Protein AF-A0A4S4LQ66-F1 (afdb_monomer_lite)

Secondary structure (DSSP, 8-state):
-----PPPPPP------------SS---TTSPPS-------PPPP-----------------HHHHHHHHHHHTS-HHHHHHHHHHHHHHHHHTT--HHHHHHIIIII-HHHHH-HHHHHHHHHHHTSHHHHHHHHHHHS-TTS-THHHHHHHHHHHHHHHHHHHHHHHHHTTTTSPPS-TTSHHHHH---HHHHHHHHHSTTS-HHHHHHHHHHH--HHHHHH-TTS-HHHHHHHHHHHHHHH--S-TTSHHHHHHHHHS--

Radius of gyration: 27.86 Å; chains: 1; bounding box: 86×68×62 Å

Organism: NCBI:txid2447956

Foldseek 3Di:
DDDPDDDDDDDDPPDDDPDPPPDPPPPPPPDDDPDDDDDDDDDDDDDPDPPPPPPPPPLPPDPLQVVVVVVVVVDDPVRVVVVVVVVQVVCVVVVHHPVRVCCCLQVHDPVLCPDPVSVSVNVSCVSYPVVVVVLVCLCPPPPPPCVSNVVSVVVVVVVLCVLQVVQCVQCVVVLDQDPCLPPPCNLPVDDLVVVLCCCCDPSHPVSVSVVQLPQLDDPVCVVVPPPDDSSCVSCVVVNVCSVPDDDDPPPPVVVVCVPPRVD

pLDDT: mean 72.91, std 20.39, range [31.0, 97.12]

Structure (mmCIF, N/CA/C/O backbone):
data_AF-A0A4S4LQ66-F1
#
_entry.id   AF-A0A4S4LQ66-F1
#
loop_
_atom_site.group_PDB
_atom_site.id
_atom_site.type_symbol
_atom_site.label_atom_id
_atom_site.label_alt_id
_atom_site.label_comp_id
_atom_site.label_asym_id
_atom_site.label_entity_id
_atom_site.label_seq_id
_atom_site.pdbx_PDB_ins_code
_atom_site.Cartn_x
_atom_site.Cartn_y
_atom_site.Cartn_z
_atom_site.occupancy
_atom_site.B_iso_or_equiv
_atom_site.auth_seq_id
_atom_site.auth_comp_id
_atom_site.auth_asym_id
_atom_site.auth_atom_id
_atom_site.pdbx_PDB_model_num
ATOM 1 N N . MET A 1 1 ? 62.134 -43.892 8.264 1.00 44.28 1 MET A N 1
ATOM 2 C CA . MET A 1 1 ? 61.846 -42.926 7.192 1.00 44.28 1 MET A CA 1
ATOM 3 C C . MET A 1 1 ? 60.484 -42.348 7.509 1.00 44.28 1 MET A C 1
ATOM 5 O O . MET A 1 1 ? 59.478 -42.816 7.002 1.00 44.28 1 MET A O 1
ATOM 9 N N . ASP A 1 2 ? 60.540 -41.508 8.540 1.00 48.00 2 ASP A N 1
ATOM 10 C CA . ASP A 1 2 ? 59.876 -40.222 8.738 1.00 48.00 2 ASP A CA 1
ATOM 11 C C . ASP A 1 2 ? 58.364 -40.133 8.489 1.00 48.00 2 ASP A C 1
ATOM 13 O O . ASP A 1 2 ? 57.892 -39.922 7.377 1.00 48.00 2 ASP A O 1
ATOM 17 N N . ASP A 1 3 ? 57.640 -40.276 9.605 1.00 52.25 3 ASP A N 1
ATOM 18 C CA . ASP A 1 3 ? 56.296 -39.755 9.848 1.00 52.25 3 ASP A CA 1
ATOM 19 C C . ASP A 1 3 ? 56.326 -38.216 9.786 1.00 52.25 3 ASP A C 1
ATOM 21 O O . ASP A 1 3 ? 56.875 -37.559 10.677 1.00 52.25 3 ASP A O 1
ATOM 25 N N . ASP A 1 4 ? 55.710 -37.638 8.753 1.00 59.72 4 ASP A N 1
ATOM 26 C CA . ASP A 1 4 ? 55.465 -36.198 8.641 1.00 59.72 4 ASP A CA 1
ATOM 27 C C . ASP A 1 4 ? 54.353 -35.776 9.618 1.00 59.72 4 ASP A C 1
ATOM 29 O O . ASP A 1 4 ? 53.163 -35.715 9.294 1.00 59.72 4 ASP A O 1
ATOM 33 N N . ALA A 1 5 ? 54.752 -35.496 10.858 1.00 65.31 5 ALA A N 1
ATOM 34 C CA . ALA A 1 5 ? 53.893 -34.901 11.870 1.00 65.31 5 ALA A CA 1
ATOM 35 C C . ALA A 1 5 ? 53.606 -33.428 11.526 1.00 65.31 5 ALA A C 1
ATOM 37 O O . ALA A 1 5 ? 54.483 -32.566 11.595 1.00 65.31 5 ALA A O 1
ATOM 38 N N . ILE A 1 6 ? 52.352 -33.142 11.175 1.00 67.06 6 ILE A N 1
ATOM 39 C CA . ILE A 1 6 ? 51.829 -31.785 10.974 1.00 67.06 6 ILE A CA 1
ATOM 40 C C . ILE A 1 6 ? 51.941 -31.015 12.304 1.00 67.06 6 ILE A C 1
ATOM 42 O O . ILE A 1 6 ? 51.419 -31.493 13.317 1.00 67.06 6 ILE A O 1
ATOM 46 N N . PRO A 1 7 ? 52.597 -29.839 12.345 1.00 73.25 7 PRO A N 1
ATOM 47 C CA . PRO A 1 7 ? 52.691 -29.056 13.571 1.00 73.25 7 PRO A CA 1
ATOM 48 C C . PRO A 1 7 ? 51.311 -28.507 13.979 1.00 73.25 7 PRO A C 1
ATOM 50 O O . PRO A 1 7 ? 50.503 -28.167 13.110 1.00 73.25 7 PRO A O 1
ATOM 53 N N . PRO A 1 8 ? 51.020 -28.410 15.290 1.00 67.81 8 PRO A N 1
ATOM 54 C CA . PRO A 1 8 ? 49.741 -27.907 15.770 1.00 67.81 8 PRO A CA 1
ATOM 55 C C . PRO A 1 8 ? 49.577 -26.427 15.409 1.00 67.81 8 PRO A C 1
ATOM 57 O O . PRO A 1 8 ? 50.510 -25.633 15.546 1.00 67.81 8 PRO A O 1
ATOM 60 N N . LEU A 1 9 ? 48.375 -26.073 14.949 1.00 66.62 9 LEU A N 1
ATOM 61 C CA . LEU A 1 9 ? 47.992 -24.691 14.673 1.00 66.62 9 LEU A CA 1
ATOM 62 C C . LEU A 1 9 ? 48.088 -23.842 15.952 1.00 66.62 9 LEU A C 1
ATOM 64 O O . LEU A 1 9 ? 47.776 -24.345 17.037 1.00 66.62 9 LEU A O 1
ATOM 68 N N . PRO A 1 10 ? 48.509 -22.569 15.841 1.00 68.56 10 PRO A N 1
ATOM 69 C CA . PRO A 1 10 ? 48.540 -21.664 16.980 1.00 68.56 10 PRO A CA 1
ATOM 70 C C . PRO A 1 10 ? 47.121 -21.413 17.526 1.00 68.56 10 PRO A C 1
ATOM 72 O O . PRO A 1 10 ? 46.146 -21.550 16.779 1.00 68.56 10 PRO A O 1
ATOM 75 N N . PRO A 1 11 ? 46.991 -21.051 18.816 1.00 56.53 11 PRO A N 1
ATOM 76 C CA . PRO A 1 11 ? 45.705 -20.716 19.414 1.00 56.53 11 PRO A CA 1
ATOM 77 C C . PRO A 1 11 ? 45.098 -19.522 18.680 1.00 56.53 11 PRO A C 1
ATOM 79 O O . PRO A 1 11 ? 45.782 -18.533 18.428 1.00 56.53 11 PRO A O 1
ATOM 82 N N . ILE A 1 12 ? 43.821 -19.630 18.327 1.00 53.66 12 ILE A N 1
ATOM 83 C CA . ILE A 1 12 ? 43.034 -18.492 17.861 1.00 53.66 12 ILE A CA 1
ATOM 84 C C . ILE A 1 12 ? 42.638 -17.731 19.125 1.00 53.66 12 ILE A C 1
ATOM 86 O O . ILE A 1 12 ? 41.785 -18.209 19.873 1.00 53.66 12 ILE A O 1
ATOM 90 N N . ASP A 1 13 ? 43.294 -16.600 19.382 1.00 47.59 13 ASP A N 1
ATOM 91 C CA . ASP A 1 13 ? 42.829 -15.627 20.369 1.00 47.59 13 ASP A CA 1
ATOM 92 C C . ASP A 1 13 ? 41.494 -15.069 19.869 1.00 47.59 13 ASP A C 1
ATOM 94 O O . ASP A 1 13 ? 41.408 -14.347 18.878 1.00 47.59 13 ASP A O 1
ATOM 98 N N . SER A 1 14 ? 40.422 -15.510 20.512 1.00 57.66 14 SER A N 1
ATOM 99 C CA . SER A 1 14 ? 39.062 -15.066 20.260 1.00 57.66 14 SER A CA 1
ATOM 100 C C . SER A 1 14 ? 38.715 -13.968 21.257 1.00 57.66 14 SER A C 1
ATOM 102 O O . SER A 1 14 ? 37.956 -14.262 22.166 1.00 57.66 14 SER A O 1
ATOM 104 N N . ASP A 1 15 ? 39.312 -12.778 21.133 1.00 52.50 15 ASP A N 1
ATOM 105 C CA . ASP A 1 15 ? 38.966 -11.592 21.945 1.00 52.50 15 ASP A CA 1
ATOM 106 C C . ASP A 1 15 ? 39.472 -10.257 21.329 1.00 52.50 15 ASP A C 1
ATOM 108 O O . ASP A 1 15 ? 39.811 -9.333 22.060 1.00 52.50 15 ASP A O 1
ATOM 112 N N . ASP A 1 16 ? 39.485 -10.108 19.995 1.00 49.62 16 ASP A N 1
ATOM 113 C CA . ASP A 1 16 ? 39.734 -8.805 19.346 1.00 49.62 16 ASP A CA 1
ATOM 114 C C . ASP A 1 16 ? 38.433 -8.215 18.758 1.00 49.62 16 ASP A C 1
ATOM 116 O O . ASP A 1 16 ? 37.953 -8.605 17.694 1.00 49.62 16 ASP A O 1
ATOM 120 N N . GLU A 1 17 ? 37.859 -7.298 19.542 1.00 54.53 17 GLU A N 1
ATOM 121 C CA . GLU A 1 17 ? 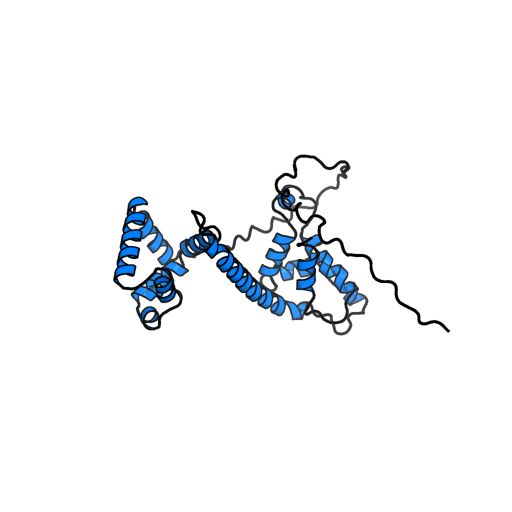37.169 -6.056 19.153 1.00 54.53 17 GLU A CA 1
ATOM 122 C C . GLU A 1 17 ? 36.136 -6.108 18.003 1.00 54.53 17 GLU A C 1
ATOM 124 O O . GLU A 1 17 ? 36.411 -5.798 16.846 1.00 54.53 17 GLU A O 1
ATOM 129 N N . LEU A 1 18 ? 34.874 -6.370 18.365 1.00 48.81 18 LEU A N 1
ATOM 130 C CA . LEU A 1 18 ? 33.682 -5.999 17.584 1.00 48.81 18 LEU A CA 1
ATOM 131 C C . LEU A 1 18 ? 32.865 -4.937 18.338 1.00 48.81 18 LEU A C 1
ATOM 133 O O . LEU A 1 18 ? 31.689 -5.149 18.620 1.00 48.81 18 LEU A O 1
ATOM 137 N N . ASP A 1 19 ? 33.491 -3.810 18.684 1.00 48.03 19 ASP A N 1
ATOM 138 C CA . ASP A 1 19 ? 32.847 -2.747 19.476 1.00 48.03 19 ASP A CA 1
ATOM 139 C C . ASP A 1 19 ? 32.982 -1.334 18.870 1.00 48.03 19 ASP A C 1
ATOM 141 O O . ASP A 1 19 ? 32.931 -0.352 19.594 1.00 48.03 19 ASP A O 1
ATOM 145 N N . ASP A 1 20 ? 33.073 -1.210 17.536 1.00 45.84 20 ASP A N 1
ATOM 146 C CA . ASP A 1 20 ? 33.190 0.092 16.838 1.00 45.84 20 ASP A CA 1
ATOM 147 C C . ASP A 1 20 ? 32.165 0.279 15.692 1.00 45.84 20 ASP A C 1
ATOM 149 O O . ASP A 1 20 ? 32.461 0.800 14.619 1.00 45.84 20 ASP A O 1
ATOM 153 N N . PHE A 1 21 ? 30.908 -0.135 15.898 1.00 42.22 21 PHE A N 1
ATOM 154 C CA . PHE A 1 21 ? 29.786 0.183 14.985 1.00 42.22 21 PHE A CA 1
ATOM 155 C C . PHE A 1 21 ? 28.761 1.149 15.597 1.00 42.22 21 PHE A C 1
ATOM 157 O O . PHE A 1 21 ? 27.561 1.086 15.316 1.00 42.22 21 PHE A O 1
ATOM 164 N N . HIS A 1 22 ? 29.236 2.085 16.414 1.00 47.69 22 HIS A N 1
ATOM 165 C CA . HIS A 1 22 ? 28.424 3.160 16.971 1.00 47.69 22 HIS A CA 1
ATOM 166 C C . HIS A 1 22 ? 29.056 4.528 16.714 1.00 47.69 22 HIS A C 1
ATOM 168 O O . HIS A 1 22 ? 29.354 5.194 17.681 1.00 47.69 22 HIS A O 1
ATOM 174 N N . ASP A 1 23 ? 29.242 4.943 15.450 1.00 44.34 23 ASP A N 1
ATOM 175 C CA . ASP A 1 23 ? 29.558 6.348 15.093 1.00 44.34 23 ASP A CA 1
ATOM 176 C C . ASP A 1 23 ? 29.292 6.679 13.596 1.00 44.34 23 ASP A C 1
ATOM 178 O O . ASP A 1 23 ? 30.072 7.345 12.922 1.00 44.34 23 ASP A O 1
ATOM 182 N N . ILE A 1 24 ? 28.168 6.224 13.020 1.00 46.00 24 ILE A N 1
ATOM 183 C CA . ILE A 1 24 ? 27.737 6.675 11.669 1.00 46.00 24 ILE A CA 1
ATOM 184 C C . ILE A 1 24 ? 27.018 8.040 11.704 1.00 46.00 24 ILE A C 1
ATOM 186 O O . ILE A 1 24 ? 26.859 8.682 10.665 1.00 46.00 24 ILE A O 1
ATOM 190 N N . ASP A 1 25 ? 26.635 8.528 12.885 1.00 46.03 25 ASP A N 1
ATOM 191 C CA . ASP A 1 25 ? 25.857 9.765 13.020 1.00 46.03 25 ASP A CA 1
ATOM 192 C C . ASP A 1 25 ? 26.715 11.048 13.146 1.00 46.03 25 ASP A C 1
ATOM 194 O O . ASP A 1 25 ? 26.162 12.141 13.031 1.00 46.03 25 ASP A O 1
ATOM 198 N N . ASP A 1 26 ? 28.047 10.941 13.275 1.00 39.62 26 ASP A N 1
ATOM 199 C CA . ASP A 1 26 ? 28.951 12.083 13.537 1.00 39.62 26 ASP A CA 1
ATOM 200 C C . ASP A 1 26 ? 29.839 12.508 12.344 1.00 39.62 26 ASP A C 1
ATOM 202 O O . ASP A 1 26 ? 30.717 13.366 12.479 1.00 39.62 26 ASP A O 1
ATOM 206 N N . PHE A 1 27 ? 29.615 11.976 11.135 1.00 42.62 27 PHE A N 1
ATOM 207 C CA . PHE A 1 27 ? 30.371 12.426 9.959 1.00 42.62 27 PHE A CA 1
ATOM 208 C C . PHE A 1 27 ? 29.944 13.849 9.546 1.00 42.62 27 PHE A C 1
ATOM 210 O O . PHE A 1 27 ? 28.870 14.057 8.976 1.00 42.62 27 PHE A O 1
ATOM 217 N N . ASP A 1 28 ? 30.792 14.841 9.832 1.00 45.31 28 ASP A N 1
ATOM 218 C CA . ASP A 1 28 ? 30.579 16.250 9.484 1.00 45.31 28 ASP A CA 1
ATOM 219 C C . ASP A 1 28 ? 30.691 16.475 7.965 1.00 45.31 28 ASP A C 1
ATOM 221 O O . ASP A 1 28 ? 31.747 16.775 7.402 1.00 45.31 28 ASP A O 1
ATOM 225 N N . TRP A 1 29 ? 29.548 16.345 7.295 1.00 51.22 29 TRP A N 1
ATOM 226 C CA . TRP A 1 29 ? 29.369 16.531 5.855 1.00 51.22 29 TRP A CA 1
ATOM 227 C C . TRP A 1 29 ? 29.608 17.967 5.349 1.00 51.22 29 TRP A C 1
ATOM 229 O O . TRP A 1 29 ? 29.365 18.231 4.170 1.00 51.22 29 TRP A O 1
ATOM 239 N N . SER A 1 30 ? 30.045 18.903 6.199 1.00 39.19 30 SER A N 1
ATOM 240 C CA . SER A 1 30 ? 30.280 20.302 5.818 1.00 39.19 30 SER A CA 1
ATOM 241 C C . SER A 1 30 ? 31.698 20.605 5.306 1.00 39.19 30 SER A C 1
ATOM 243 O O . SER A 1 30 ? 31.961 21.726 4.868 1.00 39.19 30 SER A O 1
ATOM 245 N N . GLN A 1 31 ? 32.602 19.619 5.291 1.00 41.56 31 GLN A N 1
ATOM 246 C CA . GLN A 1 31 ? 33.958 19.769 4.749 1.00 41.56 31 GLN A CA 1
ATOM 247 C C . GLN A 1 31 ? 33.981 19.519 3.223 1.00 41.56 31 GLN A C 1
ATOM 249 O O . GLN A 1 31 ? 33.644 18.418 2.780 1.00 41.56 31 GLN A O 1
ATOM 254 N N . PRO A 1 32 ? 34.400 20.494 2.390 1.00 43.09 32 PRO A N 1
ATOM 255 C CA . PRO A 1 32 ? 34.609 20.272 0.962 1.00 43.09 32 PRO A CA 1
ATOM 256 C C . PRO A 1 32 ? 35.788 19.319 0.735 1.00 43.09 32 PRO A C 1
ATOM 258 O O . PRO A 1 32 ? 36.857 19.501 1.320 1.00 43.09 32 PRO A O 1
ATOM 261 N N . LEU A 1 33 ? 35.617 18.328 -0.143 1.00 46.88 33 LEU A N 1
ATOM 262 C CA . LEU A 1 33 ? 36.723 17.464 -0.554 1.00 46.88 33 LEU A CA 1
ATOM 263 C C . LEU A 1 33 ? 37.755 18.275 -1.360 1.00 46.88 33 LEU A C 1
ATOM 265 O O . LEU A 1 33 ? 37.373 19.070 -2.224 1.00 46.88 33 LEU A O 1
ATOM 269 N N . PRO A 1 34 ? 39.061 18.095 -1.108 1.00 31.00 34 PRO A N 1
ATOM 270 C CA . PRO A 1 34 ? 40.086 18.850 -1.807 1.00 31.00 34 PRO A CA 1
ATOM 271 C C . PRO A 1 34 ? 40.300 18.287 -3.220 1.00 31.00 34 PRO A C 1
ATOM 273 O O . PRO A 1 34 ? 40.837 17.192 -3.370 1.00 31.00 34 PRO A O 1
ATOM 276 N N . GLY A 1 35 ? 39.948 19.069 -4.249 1.00 46.75 35 GLY A N 1
ATOM 277 C CA . GLY A 1 35 ? 40.582 18.955 -5.571 1.00 46.75 35 GLY A CA 1
ATOM 278 C C . GLY A 1 35 ? 39.708 18.690 -6.801 1.00 46.75 35 GLY A C 1
ATOM 279 O O . GLY A 1 35 ? 40.151 17.941 -7.664 1.00 46.75 35 GLY A O 1
ATOM 280 N N . GLU A 1 36 ? 38.531 19.303 -6.952 1.00 41.78 36 GLU A N 1
ATOM 281 C CA . GLU A 1 36 ? 37.820 19.269 -8.243 1.00 41.78 36 GLU A CA 1
ATOM 282 C C . GLU A 1 36 ? 37.930 20.618 -8.972 1.00 41.78 36 GLU A C 1
ATOM 284 O O . GLU A 1 36 ? 37.243 21.589 -8.654 1.00 41.78 36 GLU A O 1
ATOM 289 N N . ASP A 1 37 ? 38.847 20.668 -9.942 1.00 36.38 37 ASP A N 1
ATOM 290 C CA . ASP A 1 37 ? 39.012 21.774 -10.883 1.00 36.38 37 ASP A CA 1
ATOM 291 C C . ASP A 1 37 ? 37.832 21.830 -11.871 1.00 36.38 37 ASP A C 1
ATOM 293 O O . ASP A 1 37 ? 37.471 20.847 -12.522 1.00 36.38 37 ASP A O 1
ATOM 297 N N . SER A 1 38 ? 37.244 23.022 -11.976 1.00 39.34 38 SER A N 1
ATOM 298 C CA . SER A 1 38 ? 36.084 23.368 -12.801 1.00 39.34 38 SER A CA 1
ATOM 299 C C . SER A 1 38 ? 36.393 23.281 -14.299 1.00 39.34 38 SER A C 1
ATOM 301 O O . SER A 1 38 ? 37.179 24.073 -14.818 1.00 39.34 38 SER A O 1
ATOM 303 N N . PHE A 1 39 ? 35.727 22.373 -15.017 1.00 35.75 39 PHE A N 1
ATOM 304 C CA . PHE A 1 39 ? 35.646 22.405 -16.480 1.00 35.75 39 PHE A CA 1
ATOM 305 C C . PHE A 1 39 ? 34.282 22.961 -16.911 1.00 35.75 39 PHE A C 1
ATOM 307 O O . PHE A 1 39 ? 33.257 22.300 -16.760 1.00 35.75 39 PHE A O 1
ATOM 314 N N . ASP A 1 40 ? 34.284 24.174 -17.472 1.00 35.19 40 ASP A N 1
ATOM 315 C CA . ASP A 1 40 ? 33.107 24.813 -18.069 1.00 35.19 40 ASP A CA 1
ATOM 316 C C . ASP A 1 40 ? 32.771 24.159 -19.420 1.00 35.19 40 ASP A C 1
ATOM 318 O O . ASP A 1 40 ? 33.413 24.433 -20.438 1.00 35.19 40 ASP A O 1
ATOM 322 N N . ILE A 1 41 ? 31.747 23.302 -19.447 1.00 41.12 41 ILE A N 1
ATOM 323 C CA . ILE A 1 41 ? 31.137 22.801 -20.686 1.00 41.12 41 ILE A CA 1
ATOM 324 C C . ILE A 1 41 ? 29.717 23.384 -20.794 1.00 41.12 41 ILE A C 1
ATOM 326 O O . ILE A 1 41 ? 28.960 23.291 -19.826 1.00 41.12 41 ILE A O 1
ATOM 330 N N . PRO A 1 42 ? 29.318 23.976 -21.938 1.00 36.00 42 PRO A N 1
ATOM 331 C CA . PRO A 1 42 ? 27.960 24.478 -22.135 1.00 36.00 42 PRO A CA 1
ATOM 332 C C . PRO A 1 42 ? 26.952 23.323 -22.058 1.00 36.00 42 PRO A C 1
ATOM 334 O O . PRO A 1 42 ? 27.028 22.382 -22.848 1.00 36.00 42 PRO A O 1
ATOM 337 N N . GLY A 1 43 ? 26.038 23.382 -21.088 1.00 38.28 43 GLY A N 1
ATOM 338 C CA . GLY A 1 43 ? 25.061 22.324 -20.835 1.00 38.28 43 GLY A CA 1
ATOM 339 C C . GLY A 1 43 ? 24.018 22.197 -21.956 1.00 38.28 43 GLY A C 1
ATOM 340 O O . GLY A 1 43 ? 23.568 23.223 -22.472 1.00 38.28 43 GLY A O 1
ATOM 341 N N . PRO A 1 44 ? 23.620 20.970 -22.340 1.00 36.62 44 PRO A N 1
ATOM 342 C CA . PRO A 1 44 ? 22.445 20.761 -23.174 1.00 36.62 44 PRO A CA 1
ATOM 343 C C . PRO A 1 44 ? 21.161 20.997 -22.366 1.00 36.62 44 PRO A C 1
ATOM 345 O O . PRO A 1 44 ? 21.154 20.891 -21.138 1.00 36.62 44 PRO A O 1
ATOM 348 N N . ASP A 1 45 ? 20.096 21.348 -23.088 1.00 40.75 45 ASP A N 1
ATOM 349 C CA . ASP A 1 45 ? 18.785 21.717 -22.558 1.00 40.75 45 ASP A CA 1
ATOM 350 C C . ASP A 1 45 ? 18.265 20.741 -21.495 1.00 40.75 45 ASP A C 1
ATOM 352 O O . ASP A 1 45 ? 18.324 19.519 -21.630 1.00 40.75 45 ASP A O 1
ATOM 356 N N . ILE A 1 46 ? 17.737 21.340 -20.429 1.00 38.00 46 ILE A N 1
ATOM 357 C CA . ILE A 1 46 ? 17.122 20.708 -19.266 1.00 38.00 46 ILE A CA 1
ATOM 358 C C . ILE A 1 46 ? 16.017 19.763 -19.752 1.00 38.00 46 ILE A C 1
ATOM 360 O O . ILE A 1 46 ? 14.929 20.207 -20.117 1.00 38.00 46 ILE A O 1
ATOM 364 N N . LEU A 1 47 ? 16.285 18.456 -19.737 1.00 42.97 47 LEU A N 1
ATOM 365 C CA . LEU A 1 47 ? 15.224 17.456 -19.735 1.00 42.97 47 LEU A CA 1
ATOM 366 C C . LEU A 1 47 ? 14.403 17.689 -18.464 1.00 42.97 47 LEU A C 1
ATOM 368 O O . LEU A 1 47 ? 14.946 17.636 -17.359 1.00 42.97 47 LEU A O 1
ATOM 372 N N . GLU A 1 48 ? 13.123 18.027 -18.648 1.00 43.50 48 GLU A N 1
ATOM 373 C CA . GLU A 1 48 ? 12.142 18.211 -17.579 1.00 43.50 48 GLU A CA 1
ATOM 374 C C . GLU A 1 48 ? 12.304 17.119 -16.519 1.00 43.50 48 GLU A C 1
ATOM 376 O O . GLU A 1 48 ? 12.355 15.930 -16.846 1.00 43.50 48 GLU A O 1
ATOM 381 N N . GLU A 1 49 ? 12.388 17.533 -15.248 1.00 37.31 49 GLU A N 1
ATOM 382 C CA . GLU A 1 49 ? 12.345 16.619 -14.110 1.00 37.31 49 GLU A CA 1
ATOM 383 C C . GLU A 1 49 ? 11.228 15.596 -14.348 1.00 37.31 49 GLU A C 1
ATOM 385 O O . GLU A 1 49 ? 10.078 16.010 -14.547 1.00 37.31 49 GLU A O 1
ATOM 390 N N . PRO A 1 50 ? 11.506 14.277 -14.321 1.00 36.81 50 PRO A N 1
ATOM 391 C CA . PRO A 1 50 ? 10.432 13.307 -14.340 1.00 36.81 50 PRO A CA 1
ATOM 392 C C . PRO A 1 50 ? 9.601 13.588 -13.096 1.00 36.81 50 PRO A C 1
ATOM 394 O O . PRO A 1 50 ? 10.061 13.393 -11.967 1.00 36.81 50 PRO A O 1
ATOM 397 N N . ALA A 1 51 ? 8.410 14.146 -13.332 1.00 35.25 51 ALA A N 1
ATOM 398 C CA . ALA A 1 51 ? 7.486 14.594 -12.313 1.00 35.25 51 ALA A CA 1
ATOM 399 C C . ALA A 1 51 ? 7.477 13.574 -11.183 1.00 35.25 51 ALA A C 1
ATOM 401 O O . ALA A 1 51 ? 7.255 12.393 -11.436 1.00 35.25 51 ALA A O 1
ATOM 402 N N . SER A 1 52 ? 7.751 14.031 -9.958 1.00 37.03 52 SER A N 1
ATOM 403 C CA . SER A 1 52 ? 7.639 13.240 -8.738 1.00 37.03 52 SER A CA 1
ATOM 404 C C . SER A 1 52 ? 6.380 12.374 -8.803 1.00 37.03 52 SER A C 1
ATOM 406 O O . SER A 1 52 ? 5.277 12.825 -8.484 1.00 37.03 52 SER A O 1
ATOM 408 N N . VAL A 1 53 ? 6.534 11.105 -9.187 1.00 43.78 53 VAL A N 1
ATOM 409 C CA . VAL A 1 53 ? 5.491 10.097 -9.030 1.00 43.78 53 VAL A CA 1
ATOM 410 C C . VAL A 1 53 ? 5.557 9.664 -7.568 1.00 43.78 53 VAL A C 1
ATOM 412 O O . VAL A 1 53 ? 5.740 8.502 -7.223 1.00 43.78 53 VAL A O 1
ATOM 415 N N . ARG A 1 54 ? 5.328 10.621 -6.654 1.00 39.44 54 ARG A N 1
ATOM 416 C CA . ARG A 1 54 ? 4.431 10.330 -5.538 1.00 39.44 54 ARG A CA 1
ATOM 417 C C . ARG A 1 54 ? 3.244 9.677 -6.210 1.00 39.44 54 ARG A C 1
ATOM 419 O O . ARG A 1 54 ? 2.577 10.375 -6.968 1.00 39.44 54 ARG A O 1
ATOM 426 N N . SER A 1 55 ? 3.062 8.370 -6.001 1.00 40.34 55 SER A N 1
ATOM 427 C CA . SER A 1 55 ? 1.884 7.624 -6.438 1.00 40.34 55 SER A CA 1
ATOM 428 C C . SER A 1 55 ? 0.707 8.587 -6.423 1.00 40.34 55 SER A C 1
ATOM 430 O O . SER A 1 55 ? 0.275 9.026 -5.350 1.00 40.34 55 SER A O 1
ATOM 432 N N . GLN A 1 56 ? 0.285 9.026 -7.614 1.00 39.59 56 GLN A N 1
ATOM 433 C CA . GLN A 1 56 ? -0.876 9.883 -7.775 1.00 39.59 56 GLN A CA 1
ATOM 4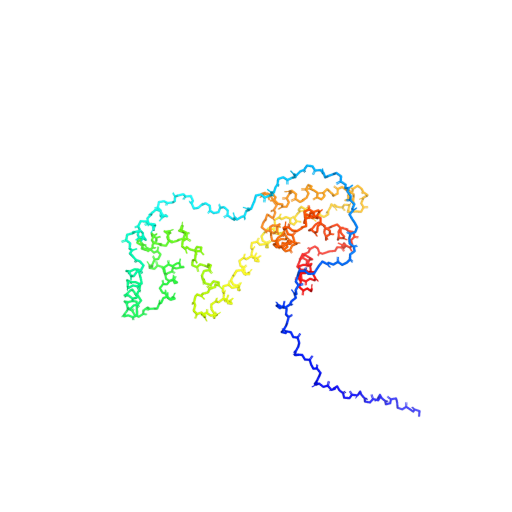34 C C . GLN A 1 56 ? -2.082 8.973 -7.581 1.00 39.59 56 GLN A C 1
ATOM 436 O O . GLN A 1 56 ? -2.926 8.814 -8.455 1.00 39.59 56 GLN A O 1
ATOM 441 N N . TYR A 1 57 ? -2.168 8.354 -6.405 1.00 43.78 57 TYR A N 1
ATOM 442 C CA . TYR A 1 57 ? -3.425 7.964 -5.825 1.00 43.78 57 TYR A CA 1
ATOM 443 C C . TYR A 1 57 ? -4.141 9.283 -5.555 1.00 43.78 57 TYR A C 1
ATOM 445 O O . TYR A 1 57 ? -4.124 9.815 -4.448 1.00 43.78 57 TYR A O 1
ATOM 453 N N . GLN A 1 58 ? -4.680 9.888 -6.613 1.00 42.66 58 GLN A N 1
ATOM 454 C CA . GLN A 1 58 ? -5.770 10.820 -6.465 1.00 42.66 58 GLN A CA 1
ATOM 455 C C . GLN A 1 58 ? -6.906 9.930 -5.983 1.00 42.66 58 GLN A C 1
ATOM 457 O O . GLN A 1 58 ? -7.351 9.076 -6.756 1.00 42.66 58 GLN A O 1
ATOM 462 N N . PRO A 1 59 ? -7.345 10.031 -4.714 1.00 50.34 59 PRO A N 1
ATOM 463 C CA . PRO A 1 59 ? -8.602 9.422 -4.345 1.00 50.34 59 PRO A CA 1
ATOM 464 C C . PRO A 1 59 ? -9.622 10.132 -5.226 1.00 50.34 59 PRO A C 1
ATOM 466 O O . PRO A 1 59 ? -9.977 11.277 -4.956 1.00 50.34 59 PRO A O 1
ATOM 469 N N . HIS A 1 60 ? -9.982 9.514 -6.352 1.00 48.44 60 HIS A N 1
ATOM 470 C CA . HIS A 1 60 ? -11.004 10.002 -7.262 1.00 48.44 60 HIS A CA 1
ATOM 471 C C . HIS A 1 60 ? -12.166 10.388 -6.374 1.00 48.44 60 HIS A C 1
ATOM 473 O O . HIS A 1 60 ? -12.670 9.454 -5.761 1.00 48.44 60 HIS A O 1
ATOM 479 N N . MET A 1 61 ? -12.477 11.693 -6.222 1.00 53.34 61 MET A N 1
ATOM 480 C CA . MET A 1 61 ? -13.315 12.242 -5.141 1.00 53.34 61 MET A CA 1
ATOM 481 C C . MET A 1 61 ? -14.467 11.291 -4.857 1.00 53.34 61 MET A C 1
ATOM 483 O O . MET A 1 61 ? -15.490 11.297 -5.544 1.00 53.34 61 MET A O 1
ATOM 487 N N . SER A 1 62 ? -14.228 10.367 -3.932 1.00 66.56 62 SER A N 1
ATOM 488 C CA . SER A 1 62 ? -15.113 9.230 -3.810 1.00 66.56 62 SER A CA 1
ATOM 489 C C . SER A 1 62 ? -16.168 9.722 -2.857 1.00 66.56 62 SER A C 1
ATOM 491 O O . SER A 1 62 ? -15.858 10.395 -1.873 1.00 66.56 62 SER A O 1
ATOM 493 N N . PHE A 1 63 ? -17.425 9.419 -3.149 1.00 76.94 63 PHE A N 1
ATOM 494 C CA . PHE A 1 63 ? -18.526 9.702 -2.234 1.00 76.94 63 PHE A CA 1
ATOM 495 C C . PHE A 1 63 ? -18.168 9.330 -0.775 1.00 76.94 63 PHE A C 1
ATOM 497 O O . PHE A 1 63 ? -18.515 10.036 0.169 1.00 76.94 63 PHE A O 1
ATOM 504 N N . TYR A 1 64 ? -17.373 8.270 -0.607 1.00 79.56 64 TYR A N 1
ATOM 505 C CA . TYR A 1 64 ? -16.851 7.799 0.667 1.00 79.56 64 TYR A CA 1
ATOM 506 C C . TYR A 1 64 ? -15.814 8.715 1.328 1.00 79.56 64 TYR A C 1
ATOM 508 O O . TYR A 1 64 ? -15.841 8.864 2.546 1.00 79.56 64 TYR A O 1
ATOM 516 N N . ALA A 1 65 ? -14.926 9.350 0.559 1.00 76.56 65 ALA A N 1
ATOM 517 C CA . ALA A 1 65 ? -13.970 10.317 1.098 1.00 76.56 65 ALA A CA 1
ATOM 518 C C . ALA A 1 65 ? -14.706 11.513 1.721 1.00 76.56 65 ALA A C 1
ATOM 520 O O . ALA A 1 65 ? -14.432 11.881 2.861 1.00 76.56 65 ALA A O 1
ATOM 521 N N . THR A 1 66 ? -15.721 12.039 1.025 1.00 83.06 66 THR A N 1
ATOM 522 C CA . THR A 1 66 ? -16.577 13.112 1.553 1.00 83.06 66 THR A CA 1
ATOM 523 C C . THR A 1 66 ? -17.354 12.667 2.792 1.00 83.06 66 THR A C 1
ATOM 525 O O . THR A 1 66 ? -17.494 13.446 3.734 1.00 83.06 66 THR A O 1
ATOM 528 N N . TYR A 1 67 ? -17.831 11.417 2.830 1.00 86.25 67 TYR A N 1
ATOM 529 C CA . TYR A 1 67 ? -18.479 10.858 4.018 1.00 86.25 67 TYR A CA 1
ATOM 530 C C . TYR A 1 67 ? -17.535 10.861 5.226 1.00 86.25 67 TYR A C 1
ATOM 532 O O . TYR A 1 67 ? -17.888 11.434 6.257 1.00 86.25 67 TYR A O 1
ATOM 540 N N . THR A 1 68 ? -16.324 10.307 5.108 1.00 86.31 68 THR A N 1
ATOM 541 C CA . THR A 1 68 ? -15.382 10.265 6.239 1.00 86.31 68 THR A CA 1
ATOM 542 C C . THR A 1 68 ? -14.950 11.664 6.681 1.00 86.31 68 THR A C 1
ATOM 544 O O . THR A 1 68 ? -14.948 11.938 7.880 1.00 86.31 68 THR A O 1
ATOM 547 N N . ASP A 1 69 ? -14.678 12.570 5.737 1.00 85.69 69 ASP A N 1
ATOM 548 C CA . ASP A 1 69 ? -14.338 13.964 6.049 1.00 85.69 69 ASP A CA 1
ATOM 549 C C . ASP A 1 69 ? -15.488 14.672 6.780 1.00 85.69 69 ASP A C 1
ATOM 551 O O . ASP A 1 69 ? -15.263 15.436 7.718 1.00 85.69 69 ASP A O 1
ATOM 555 N N . SER A 1 70 ? -16.742 14.406 6.398 1.00 87.50 70 SER A N 1
ATOM 556 C CA . SER A 1 70 ? -17.898 14.976 7.096 1.00 87.50 70 SER A CA 1
ATOM 557 C C . SER A 1 70 ? -18.009 14.470 8.537 1.00 87.50 70 SER A C 1
ATOM 559 O O . SER A 1 70 ? -18.338 15.243 9.432 1.00 87.50 70 SER A O 1
ATOM 561 N N . VAL A 1 71 ? -17.701 13.195 8.789 1.00 87.50 71 VAL A N 1
ATOM 562 C CA . VAL A 1 71 ? -17.731 12.620 10.141 1.00 87.50 71 VAL A CA 1
ATOM 563 C C . VAL A 1 71 ? -16.615 13.208 11.005 1.00 87.50 71 VAL A C 1
ATOM 565 O O . VAL A 1 71 ? -16.881 13.571 12.149 1.00 87.50 71 VAL A O 1
ATOM 568 N N . GLU A 1 72 ? -15.400 13.346 10.465 1.00 86.69 72 GLU A N 1
ATOM 569 C CA . GLU A 1 72 ? -14.271 13.961 11.177 1.00 86.69 72 GLU A CA 1
ATOM 570 C C . GLU A 1 72 ? -14.554 15.428 11.517 1.00 86.69 72 GLU A C 1
ATOM 572 O O . GLU A 1 72 ? -14.433 15.820 12.675 1.00 86.69 72 GLU A O 1
ATOM 577 N N . ASN A 1 73 ? -14.995 16.227 10.541 1.00 89.38 73 ASN A N 1
ATOM 578 C CA . ASN A 1 73 ? -15.228 17.663 10.731 1.00 89.38 73 ASN A CA 1
ATOM 579 C C . ASN A 1 73 ? -16.347 17.976 11.739 1.00 89.38 73 ASN A C 1
ATOM 581 O O . ASN A 1 73 ? -16.414 19.086 12.265 1.00 89.38 73 ASN A O 1
ATOM 585 N N . ASN A 1 74 ? -17.222 17.008 12.018 1.00 91.38 74 ASN A N 1
ATOM 586 C CA . ASN A 1 74 ? -18.300 17.140 12.994 1.00 91.38 74 ASN A CA 1
ATOM 587 C C . ASN A 1 74 ? -17.873 16.812 14.435 1.00 91.38 74 ASN A C 1
ATOM 589 O O . ASN A 1 74 ? -18.700 16.927 15.342 1.00 91.38 74 ASN A O 1
ATOM 593 N N . LEU A 1 75 ? -16.631 16.373 14.663 1.00 92.12 75 LEU A N 1
ATOM 594 C CA . LEU A 1 75 ? -16.149 15.941 15.973 1.00 92.12 75 LEU A CA 1
ATOM 595 C C . LEU A 1 75 ? -14.884 16.700 16.375 1.00 92.12 75 LEU A C 1
ATOM 597 O O . LEU A 1 75 ? -13.931 16.822 15.609 1.00 92.12 75 LEU A O 1
ATOM 601 N N . SER A 1 76 ? -14.835 17.158 17.625 1.00 93.56 76 SER A N 1
ATOM 602 C CA . SER A 1 76 ? -13.580 17.645 18.205 1.00 93.56 76 SER A CA 1
ATOM 603 C C . SER A 1 76 ? -12.606 16.488 18.473 1.00 93.56 76 SER A C 1
ATOM 605 O O . SER A 1 76 ? -13.014 15.347 18.702 1.00 93.56 76 SER A O 1
ATOM 607 N N . GLN A 1 77 ? -11.300 16.772 18.510 1.00 89.56 77 GLN A N 1
ATOM 608 C CA . GLN A 1 77 ? -10.275 15.760 18.818 1.00 89.56 77 GLN A CA 1
ATOM 609 C C . GLN A 1 77 ? -10.491 15.097 20.190 1.00 89.56 77 GLN A C 1
ATOM 611 O O . GLN A 1 77 ? -10.289 13.892 20.344 1.00 89.56 77 GLN A O 1
ATOM 616 N N . GLU A 1 78 ? -10.970 15.860 21.175 1.00 93.00 78 GLU A N 1
ATOM 617 C CA . GLU A 1 78 ? -11.327 15.336 22.496 1.00 93.00 78 GLU A CA 1
ATOM 618 C C . GLU A 1 78 ? -12.490 14.334 22.412 1.00 93.00 78 GLU A C 1
ATOM 620 O O . GLU A 1 78 ? -12.439 13.251 23.004 1.00 93.00 78 GLU A O 1
ATOM 625 N N . GLU A 1 79 ? -13.522 14.641 21.621 1.00 94.50 79 GLU A N 1
ATOM 626 C CA . GLU A 1 79 ? -14.639 13.724 21.402 1.00 94.50 79 GLU A CA 1
ATOM 627 C C . GLU A 1 79 ? -14.224 12.462 20.654 1.00 94.50 79 GLU A C 1
ATOM 629 O O . GLU A 1 79 ? -14.697 11.380 21.011 1.00 94.50 79 GLU A O 1
ATOM 634 N N . ILE A 1 80 ? -13.345 12.576 19.653 1.00 92.62 80 ILE A N 1
ATOM 635 C CA . ILE A 1 80 ? -12.795 11.420 18.932 1.00 92.62 80 ILE A CA 1
ATOM 636 C C . ILE A 1 80 ? -12.075 10.500 19.921 1.00 92.62 80 ILE A C 1
ATOM 638 O O . ILE A 1 80 ? -12.356 9.298 19.950 1.00 92.62 80 ILE A O 1
ATOM 642 N N . GLY A 1 81 ? -11.211 11.052 20.779 1.00 93.12 81 GLY A N 1
ATOM 643 C CA . GLY A 1 81 ? -10.497 10.288 21.805 1.00 93.12 81 GLY A CA 1
ATOM 644 C C . GLY A 1 81 ? -11.445 9.586 22.780 1.00 93.12 81 GLY A C 1
ATOM 645 O O . GLY A 1 81 ? -11.345 8.371 22.985 1.00 93.12 81 GLY A O 1
ATOM 646 N N . ARG A 1 82 ? -12.423 10.320 23.325 1.00 96.56 82 ARG A N 1
ATOM 647 C CA . ARG A 1 82 ? -13.408 9.771 24.270 1.00 96.56 82 ARG A CA 1
ATOM 648 C C . ARG A 1 82 ? -14.255 8.662 23.641 1.00 96.56 82 ARG A C 1
ATOM 650 O O . ARG A 1 82 ? -14.351 7.573 24.204 1.00 96.56 82 ARG A O 1
ATOM 657 N N . ARG A 1 83 ? -14.838 8.903 22.460 1.00 95.75 83 ARG A N 1
ATOM 658 C CA . ARG A 1 83 ? -15.687 7.915 21.767 1.00 95.75 83 ARG A CA 1
ATOM 659 C C . ARG A 1 83 ? -14.889 6.680 21.347 1.00 95.75 83 ARG A C 1
ATOM 661 O O . ARG A 1 83 ? -15.399 5.567 21.450 1.00 95.75 83 ARG A O 1
ATOM 668 N N . SER A 1 84 ? -13.631 6.847 20.942 1.00 93.94 84 SER A N 1
ATOM 669 C CA . SER A 1 84 ? -12.747 5.718 20.623 1.00 93.94 84 SER A CA 1
ATOM 670 C C . SER A 1 84 ? -12.495 4.833 21.849 1.00 93.94 84 SER A C 1
ATOM 672 O O . SER A 1 84 ? -12.580 3.607 21.754 1.00 93.94 84 SER A O 1
ATOM 674 N N . ALA A 1 85 ? -12.263 5.429 23.025 1.00 95.19 85 ALA A N 1
ATOM 675 C CA . ALA A 1 85 ? -12.108 4.685 24.278 1.00 95.19 85 ALA A CA 1
ATOM 676 C C . ALA A 1 85 ? -13.395 3.938 24.688 1.00 95.19 85 ALA A C 1
ATOM 678 O O . ALA A 1 85 ? -13.329 2.786 25.141 1.00 95.19 85 ALA A O 1
ATOM 679 N N . ASP A 1 86 ? -14.563 4.552 24.474 1.00 97.06 86 ASP A N 1
ATOM 680 C CA . ASP A 1 86 ? -15.866 3.917 24.702 1.00 97.06 86 ASP A CA 1
ATOM 681 C C . ASP A 1 86 ? -16.053 2.685 23.799 1.00 97.06 86 ASP A C 1
ATOM 683 O O . ASP A 1 86 ? -16.440 1.613 24.279 1.00 97.06 86 ASP A O 1
ATOM 687 N N . VAL A 1 87 ? -15.701 2.791 22.511 1.00 96.19 87 VAL A N 1
ATOM 688 C CA . VAL A 1 87 ? -15.755 1.674 21.550 1.00 96.19 87 VAL A CA 1
ATOM 689 C C . VAL A 1 87 ? -14.816 0.540 21.966 1.00 96.19 87 VAL A C 1
ATOM 691 O O . VAL A 1 87 ? -15.226 -0.622 21.980 1.00 96.19 87 VAL A O 1
ATOM 694 N N . VAL A 1 88 ? -13.585 0.848 22.390 1.00 96.19 88 VAL A N 1
ATOM 695 C CA . VAL A 1 88 ? -12.642 -0.164 22.905 1.00 96.19 88 VAL A CA 1
ATOM 696 C C . VAL A 1 88 ? -13.194 -0.871 24.143 1.00 96.19 88 VAL A C 1
ATOM 698 O O . VAL A 1 88 ? -13.096 -2.097 24.261 1.00 96.19 88 VAL A O 1
ATOM 701 N N . THR A 1 89 ? -13.817 -0.127 25.053 1.00 96.94 89 THR A N 1
ATOM 702 C CA . THR A 1 89 ? -14.453 -0.692 26.250 1.00 96.94 89 THR A CA 1
ATOM 703 C C . THR A 1 89 ? -15.633 -1.592 25.882 1.00 96.94 89 THR A C 1
ATOM 705 O O . THR A 1 89 ? -15.783 -2.682 26.442 1.00 96.94 89 THR A O 1
ATOM 708 N N . TYR A 1 90 ? -16.449 -1.178 24.911 1.00 97.12 90 TYR A N 1
ATOM 709 C CA . TYR A 1 90 ? -17.558 -1.978 24.405 1.00 97.12 90 TYR A CA 1
ATOM 710 C C . TYR A 1 90 ? -17.077 -3.281 23.752 1.00 97.12 90 TYR A C 1
ATOM 712 O O . TYR A 1 90 ? -17.606 -4.346 24.075 1.00 97.12 90 TYR A O 1
ATOM 720 N N . MET A 1 91 ? -16.033 -3.230 22.917 1.00 96.00 91 MET A N 1
ATOM 721 C CA . MET A 1 91 ? -15.428 -4.426 22.316 1.00 96.00 91 MET A CA 1
ATOM 722 C C . MET A 1 91 ? -15.002 -5.434 23.387 1.00 96.00 91 MET A C 1
ATOM 724 O O . MET A 1 91 ? -15.408 -6.596 23.324 1.00 96.00 91 MET A O 1
ATOM 728 N N . LYS A 1 92 ? -14.293 -4.976 24.430 1.00 95.31 92 LYS A N 1
ATOM 729 C CA . LYS A 1 92 ? -13.865 -5.838 25.546 1.00 95.31 92 LYS A CA 1
ATOM 730 C C . LYS A 1 92 ? -15.047 -6.516 26.242 1.00 95.31 92 LYS A C 1
ATOM 732 O O . LYS A 1 92 ? -14.995 -7.714 26.502 1.00 95.31 92 LYS A O 1
ATOM 737 N N . ARG A 1 93 ? -16.142 -5.786 26.488 1.00 97.00 93 ARG A N 1
ATOM 738 C CA . ARG A 1 93 ? -17.376 -6.351 27.080 1.00 97.00 93 ARG A CA 1
ATOM 739 C C . ARG A 1 93 ? -18.036 -7.407 26.195 1.00 97.00 93 ARG A C 1
ATOM 741 O O . ARG A 1 93 ? -18.723 -8.285 26.706 1.00 97.00 93 ARG A O 1
ATOM 748 N N . ARG A 1 94 ? -17.847 -7.323 24.878 1.00 96.12 94 ARG A N 1
ATOM 749 C CA . ARG A 1 94 ? -18.342 -8.298 23.896 1.00 96.12 94 ARG A CA 1
ATOM 750 C C . ARG A 1 94 ? -17.365 -9.454 23.654 1.00 96.12 94 ARG A C 1
ATOM 752 O O . ARG A 1 94 ? -17.637 -10.279 22.791 1.00 96.12 94 ARG A O 1
ATOM 759 N N . GLY A 1 95 ? -16.257 -9.523 24.396 1.00 95.69 95 GLY A N 1
ATOM 760 C CA . GLY A 1 95 ? -15.231 -10.551 24.212 1.00 95.69 95 GLY A CA 1
ATOM 761 C C . GLY A 1 95 ? -14.396 -10.362 22.943 1.00 95.69 95 GLY A C 1
ATOM 762 O O . GLY A 1 95 ? -13.811 -11.321 22.451 1.00 95.69 95 GLY A O 1
ATOM 763 N N . LEU A 1 96 ? -14.346 -9.142 22.401 1.00 94.38 96 LEU A N 1
ATOM 764 C CA . LEU A 1 96 ? -13.546 -8.788 21.232 1.00 94.38 96 LEU A CA 1
ATOM 765 C C . LEU A 1 96 ? -12.375 -7.894 21.643 1.00 94.38 96 LEU A C 1
ATOM 767 O O . LEU A 1 96 ? -12.485 -7.052 22.536 1.00 94.38 96 LEU A O 1
ATOM 771 N N . ASN A 1 97 ? -11.252 -8.046 20.949 1.00 94.50 97 ASN A N 1
ATOM 772 C CA . ASN A 1 97 ? -10.156 -7.083 20.983 1.00 94.50 97 ASN A CA 1
ATOM 773 C C . ASN A 1 97 ? -10.041 -6.382 19.619 1.00 94.50 97 ASN A C 1
ATOM 775 O O . ASN A 1 97 ? -10.677 -6.793 18.646 1.00 94.50 97 ASN A O 1
ATOM 779 N N . LEU A 1 98 ? -9.229 -5.323 19.553 1.00 92.00 98 LEU A N 1
ATOM 780 C CA . LEU A 1 98 ? -9.071 -4.526 18.335 1.00 92.00 98 LEU A CA 1
ATOM 781 C C . LEU A 1 98 ? -8.566 -5.366 17.150 1.00 92.00 98 LEU A C 1
ATOM 783 O O . LEU A 1 98 ? -9.082 -5.221 16.050 1.00 92.00 98 LEU A O 1
ATOM 787 N N . ALA A 1 99 ? -7.608 -6.271 17.372 1.00 91.06 99 ALA A N 1
ATOM 788 C CA . ALA A 1 99 ? -7.039 -7.102 16.311 1.00 91.06 99 ALA A CA 1
ATOM 789 C C . ALA A 1 99 ? -8.089 -8.034 15.680 1.00 91.06 99 ALA A C 1
ATOM 791 O O . ALA A 1 99 ? -8.233 -8.072 14.460 1.00 91.06 99 ALA A O 1
ATOM 792 N N . VAL A 1 100 ? -8.875 -8.734 16.504 1.00 92.50 100 VAL A N 1
ATOM 793 C CA . VAL A 1 100 ? -9.955 -9.623 16.042 1.00 92.50 100 VAL A CA 1
ATOM 794 C C . VAL A 1 100 ? -11.047 -8.825 15.333 1.00 92.50 100 VAL A C 1
ATOM 796 O O . VAL A 1 100 ? -11.555 -9.261 14.302 1.00 92.50 100 VAL A O 1
ATOM 799 N N . PHE A 1 101 ? -11.388 -7.648 15.860 1.00 93.00 101 PHE A N 1
ATOM 800 C CA . PHE A 1 101 ? -12.377 -6.760 15.258 1.00 93.00 101 PHE A CA 1
ATOM 801 C C . PHE A 1 101 ? -11.944 -6.270 13.870 1.00 93.00 101 PHE A C 1
ATOM 803 O O . PHE A 1 101 ? -12.694 -6.432 12.907 1.00 93.00 101 PHE A O 1
ATOM 810 N N . LEU A 1 102 ? -10.723 -5.740 13.749 1.00 91.75 102 LEU A N 1
ATOM 811 C CA . LEU A 1 102 ? -10.175 -5.283 12.471 1.00 91.75 102 LEU A CA 1
ATOM 812 C C . LEU A 1 102 ? -10.079 -6.433 11.469 1.00 91.75 102 LEU A C 1
ATOM 814 O O . LEU A 1 102 ? -10.504 -6.273 10.329 1.00 91.75 102 LEU A O 1
ATOM 818 N N . ASN A 1 103 ? -9.609 -7.609 11.891 1.00 91.00 103 ASN A N 1
ATOM 819 C CA . ASN A 1 103 ? -9.544 -8.774 11.013 1.00 91.00 103 ASN A CA 1
ATOM 820 C C . ASN A 1 103 ? -10.935 -9.187 10.495 1.00 91.00 103 ASN A C 1
ATOM 822 O O . ASN A 1 103 ? -11.110 -9.441 9.304 1.00 91.00 103 ASN A O 1
ATOM 826 N N . ALA A 1 104 ? -11.948 -9.195 11.368 1.00 91.25 104 ALA A N 1
ATOM 827 C CA . ALA A 1 104 ? -13.313 -9.560 10.992 1.00 91.25 104 ALA A CA 1
ATOM 828 C C . ALA A 1 104 ? -13.950 -8.571 9.999 1.00 91.25 104 ALA A C 1
ATOM 830 O O . ALA A 1 104 ? -14.690 -9.007 9.112 1.00 91.25 104 ALA A O 1
ATOM 831 N N . ILE A 1 105 ? -13.664 -7.271 10.137 1.00 89.94 105 ILE A N 1
ATOM 832 C CA . ILE A 1 105 ? -14.201 -6.219 9.260 1.00 89.94 105 ILE A CA 1
ATOM 833 C C . ILE A 1 105 ? -13.432 -6.132 7.941 1.00 89.94 105 ILE A C 1
ATOM 835 O O . ILE A 1 105 ? -14.054 -6.135 6.880 1.00 89.94 105 ILE A O 1
ATOM 839 N N . ILE A 1 106 ? -12.101 -6.056 7.999 1.00 87.44 106 ILE A N 1
ATOM 840 C CA . ILE A 1 106 ? -11.243 -5.786 6.838 1.00 87.44 106 ILE A CA 1
ATOM 841 C C . ILE A 1 106 ? -11.147 -7.030 5.949 1.00 87.44 106 ILE A C 1
ATOM 843 O O . ILE A 1 106 ? -11.478 -6.963 4.766 1.00 87.44 106 ILE A O 1
ATOM 847 N N . TRP A 1 107 ? -10.759 -8.168 6.528 1.00 73.75 107 TRP A N 1
ATOM 848 C CA . TRP A 1 107 ? -10.407 -9.385 5.784 1.00 73.75 107 TRP A CA 1
ATOM 849 C C . TRP A 1 107 ? -11.516 -10.438 5.768 1.00 73.75 107 TRP A C 1
ATOM 851 O O . TRP A 1 107 ? -11.547 -11.292 4.888 1.00 73.75 107 TRP A O 1
ATOM 861 N N . GLY A 1 108 ? -12.497 -10.301 6.662 1.00 70.88 108 GLY A N 1
ATOM 862 C CA . GLY A 1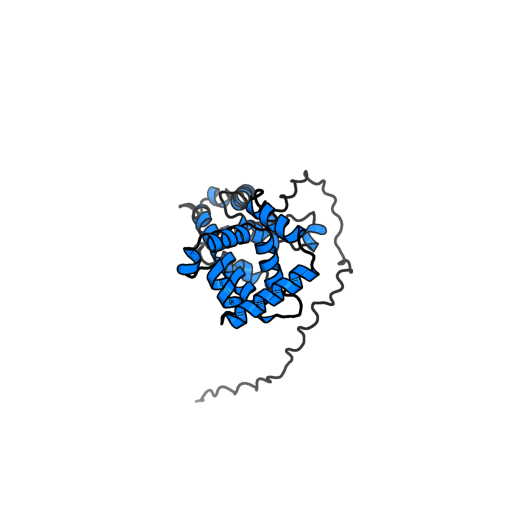 108 ? -13.800 -10.930 6.516 1.00 70.88 108 GLY A CA 1
ATOM 863 C C . GLY A 1 108 ? -13.981 -12.201 7.333 1.00 70.88 108 GLY A C 1
ATOM 864 O O . GLY A 1 108 ? -13.467 -13.269 7.023 1.00 70.88 108 GLY A O 1
ATOM 865 N N . ASN A 1 109 ? -14.855 -12.110 8.328 1.00 85.31 109 ASN A N 1
ATOM 866 C CA . ASN A 1 109 ? -15.681 -13.251 8.709 1.00 85.31 109 ASN A CA 1
ATOM 867 C C . ASN A 1 109 ? -16.827 -13.372 7.678 1.00 85.31 109 ASN A C 1
ATOM 869 O O . ASN A 1 109 ? -17.403 -12.332 7.359 1.00 85.31 109 ASN A O 1
ATOM 873 N N . PRO A 1 110 ? -17.215 -14.565 7.180 1.00 87.25 110 PRO A N 1
ATOM 874 C CA . PRO A 1 110 ? -18.323 -14.717 6.223 1.00 87.25 110 PRO A CA 1
ATOM 875 C C . PRO A 1 110 ? -19.623 -14.017 6.648 1.00 87.25 110 PRO A C 1
ATOM 877 O O . PRO A 1 110 ? -20.368 -13.488 5.825 1.00 87.25 110 PRO A O 1
ATOM 880 N N . ILE A 1 111 ? -19.877 -13.951 7.957 1.00 88.38 111 ILE A N 1
ATOM 881 C CA . ILE A 1 111 ? -21.012 -13.218 8.518 1.00 88.38 111 ILE A CA 1
ATOM 882 C C . ILE A 1 111 ? -20.817 -11.714 8.305 1.00 88.38 111 ILE A C 1
ATOM 884 O O . ILE A 1 111 ? -21.710 -11.051 7.791 1.00 88.38 111 ILE A O 1
ATOM 888 N N . CYS A 1 112 ? -19.646 -11.173 8.640 1.00 87.94 112 CYS A N 1
ATOM 889 C CA . CYS A 1 112 ? -19.310 -9.763 8.438 1.00 87.94 112 CYS A CA 1
ATOM 890 C C . CYS A 1 112 ? -19.302 -9.378 6.954 1.00 87.94 112 CYS A C 1
ATOM 892 O O . CYS A 1 112 ? -19.818 -8.323 6.603 1.00 87.94 112 CYS A O 1
ATOM 894 N N . THR A 1 113 ? -18.788 -10.237 6.071 1.00 87.62 113 THR A N 1
ATOM 895 C CA . THR A 1 113 ? -18.769 -9.956 4.633 1.00 87.62 113 THR A CA 1
ATOM 896 C C . THR A 1 113 ? -20.148 -10.010 4.002 1.00 87.62 113 THR A C 1
ATOM 898 O O . THR A 1 113 ? -20.312 -9.394 2.962 1.00 87.62 113 THR A O 1
ATOM 901 N N . SER A 1 114 ? -21.132 -10.688 4.601 1.00 88.69 114 SER A N 1
ATOM 902 C CA . SER A 1 114 ? -22.514 -10.725 4.101 1.00 88.69 114 SER A CA 1
ATOM 903 C C . SER A 1 114 ? -23.361 -9.512 4.502 1.00 88.69 114 SER A C 1
ATOM 905 O O . SER A 1 114 ? -24.402 -9.263 3.893 1.00 88.69 114 SER A O 1
ATOM 907 N N . ARG A 1 115 ? -22.942 -8.744 5.516 1.00 93.06 115 ARG A N 1
ATOM 908 C CA . ARG A 1 115 ? -23.729 -7.613 6.011 1.00 93.06 115 ARG A CA 1
ATOM 909 C C . ARG A 1 115 ? -23.389 -6.323 5.268 1.00 93.06 115 ARG A C 1
ATOM 911 O O . ARG A 1 115 ? -22.232 -5.914 5.209 1.00 93.06 115 ARG A O 1
ATOM 918 N N . ALA A 1 116 ? -24.420 -5.656 4.754 1.00 92.25 116 ALA A N 1
ATOM 919 C CA . ALA A 1 116 ? -24.275 -4.439 3.958 1.00 92.25 116 ALA A CA 1
ATOM 920 C C . ALA A 1 116 ? -23.644 -3.268 4.736 1.00 92.25 116 ALA A C 1
ATOM 922 O O . ALA A 1 116 ? -22.883 -2.497 4.160 1.00 92.25 116 ALA A O 1
ATOM 923 N N . ASP A 1 117 ? -23.913 -3.157 6.040 1.00 91.69 117 ASP A N 1
ATOM 924 C CA . ASP A 1 117 ? -23.329 -2.124 6.907 1.00 91.69 117 ASP A CA 1
ATOM 925 C C . ASP A 1 117 ? -21.803 -2.271 7.019 1.00 91.69 117 ASP A C 1
ATOM 927 O O . ASP A 1 117 ? -21.061 -1.318 6.794 1.00 91.69 117 ASP A O 1
ATOM 931 N N . VAL A 1 118 ? -21.320 -3.488 7.275 1.00 90.62 118 VAL A N 1
ATOM 932 C CA . VAL A 1 118 ? -19.881 -3.777 7.368 1.00 90.62 118 VAL A CA 1
ATOM 933 C C . VAL A 1 118 ? -19.193 -3.641 6.009 1.00 90.62 118 VAL A C 1
ATOM 935 O O . VAL A 1 118 ? -18.083 -3.114 5.930 1.00 90.62 118 VAL A O 1
ATOM 938 N N . GLN A 1 119 ? -19.841 -4.083 4.927 1.00 90.19 119 GLN A N 1
ATOM 939 C CA . GLN A 1 119 ? -19.318 -3.890 3.572 1.00 90.19 119 GLN A CA 1
ATOM 940 C C . GLN A 1 119 ? -19.155 -2.406 3.227 1.00 90.19 119 GLN A C 1
ATOM 942 O O . GLN A 1 119 ? -18.133 -2.036 2.640 1.00 90.19 119 GLN A O 1
ATOM 947 N N . HIS A 1 120 ? -20.140 -1.574 3.583 1.00 90.19 120 HIS A N 1
ATOM 948 C CA . HIS A 1 120 ? -20.093 -0.134 3.358 1.00 90.19 120 HIS A CA 1
ATOM 949 C C . HIS A 1 120 ? -18.904 0.489 4.090 1.00 90.19 120 HIS A C 1
ATOM 951 O O . HIS A 1 120 ? -18.045 1.078 3.442 1.00 90.19 120 HIS A O 1
ATOM 957 N N . GLU A 1 121 ? -18.787 0.270 5.403 1.00 91.00 121 GLU A N 1
ATOM 958 C CA . GLU A 1 121 ? -17.686 0.825 6.202 1.00 91.00 121 GLU A CA 1
ATOM 959 C C . GLU A 1 121 ? -16.309 0.343 5.725 1.00 91.00 121 GLU A C 1
ATOM 961 O O . GLU A 1 121 ? -15.371 1.135 5.624 1.00 91.00 121 GLU A O 1
ATOM 966 N N . ARG A 1 122 ? -16.176 -0.932 5.334 1.00 90.81 122 ARG A N 1
ATOM 967 C CA . ARG A 1 122 ? -14.932 -1.437 4.733 1.00 90.81 122 ARG A CA 1
ATOM 968 C C . ARG A 1 122 ? -14.605 -0.717 3.427 1.00 90.81 122 ARG A C 1
ATOM 970 O O . ARG A 1 122 ? -13.463 -0.316 3.230 1.00 90.81 122 ARG A O 1
ATOM 977 N N . THR A 1 123 ? -15.581 -0.571 2.535 1.00 88.75 123 THR A N 1
ATOM 978 C CA . THR A 1 123 ? -15.386 0.099 1.238 1.00 88.75 123 THR A CA 1
ATOM 979 C C . THR A 1 123 ? -14.990 1.557 1.442 1.00 88.75 123 THR A C 1
ATOM 981 O O . THR A 1 123 ? -14.053 2.039 0.800 1.00 88.75 123 THR A O 1
ATOM 984 N N . THR A 1 124 ? -15.651 2.223 2.390 1.00 89.56 124 THR A N 1
ATOM 985 C CA . THR A 1 124 ? -15.330 3.580 2.814 1.00 89.56 124 THR A CA 1
ATOM 986 C C . THR A 1 124 ? -13.892 3.676 3.297 1.00 89.56 124 THR A C 1
ATOM 988 O O . THR A 1 124 ? -13.126 4.483 2.775 1.00 89.56 124 THR A O 1
ATOM 991 N N . PHE A 1 125 ? -13.497 2.816 4.238 1.00 89.75 125 PHE A N 1
ATOM 992 C CA . PHE A 1 125 ? -12.150 2.821 4.799 1.00 89.75 125 PHE A CA 1
ATOM 993 C C . PHE A 1 125 ? -11.077 2.570 3.731 1.00 89.75 125 PHE A C 1
ATOM 995 O O . PHE A 1 125 ? -10.132 3.354 3.633 1.00 89.75 125 PHE A O 1
ATOM 1002 N N . MET A 1 126 ? -11.262 1.549 2.885 1.00 88.75 126 MET A N 1
ATOM 1003 C CA . MET A 1 126 ? -10.323 1.193 1.810 1.00 88.75 126 MET A CA 1
ATOM 1004 C C . MET A 1 126 ? -10.157 2.292 0.756 1.00 88.75 126 MET A C 1
ATOM 1006 O O . MET A 1 126 ? -9.114 2.383 0.115 1.00 88.75 126 MET A O 1
ATOM 1010 N N . SER A 1 127 ? -11.174 3.138 0.586 1.00 86.75 127 SER A N 1
ATOM 1011 C CA . SER A 1 127 ? -11.158 4.252 -0.369 1.00 86.75 127 SER A CA 1
ATOM 1012 C C . SER A 1 127 ? -10.745 5.583 0.267 1.00 86.75 127 SER A C 1
ATOM 1014 O O . SER A 1 127 ? -10.699 6.604 -0.422 1.00 86.75 127 SER A O 1
ATOM 1016 N N . SER A 1 128 ? -10.496 5.604 1.578 1.00 88.25 128 SER A N 1
ATOM 1017 C CA . SER A 1 128 ? -10.223 6.826 2.334 1.00 88.25 128 SER A CA 1
ATOM 1018 C C . SER A 1 128 ? -8.729 7.144 2.416 1.00 88.25 128 SER A C 1
ATOM 1020 O O . SER A 1 128 ? -7.874 6.256 2.396 1.00 88.25 128 SER A O 1
ATOM 1022 N N . LYS A 1 129 ? -8.407 8.427 2.633 1.00 88.75 129 LYS A N 1
ATOM 1023 C CA . LYS A 1 129 ? -7.039 8.880 2.950 1.00 88.75 129 LYS A CA 1
ATOM 1024 C C . LYS A 1 129 ? -6.483 8.240 4.234 1.00 88.75 129 LYS A C 1
ATOM 1026 O O . LYS A 1 129 ? -5.268 8.143 4.396 1.00 88.75 129 LYS A O 1
ATOM 1031 N N . TYR A 1 130 ? -7.359 7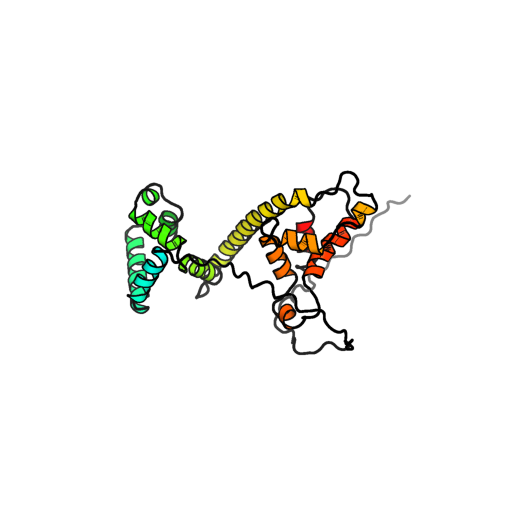.780 5.133 1.00 88.38 130 TYR A N 1
ATOM 1032 C CA . TYR A 1 130 ? -6.962 7.212 6.420 1.00 88.38 130 TYR A CA 1
ATOM 1033 C C . TYR A 1 130 ? -6.285 5.864 6.303 1.00 88.38 130 TYR A C 1
ATOM 1035 O O . TYR A 1 130 ? -5.448 5.577 7.148 1.00 88.38 130 TYR A O 1
ATOM 1043 N N . LEU A 1 131 ? -6.582 5.056 5.279 1.00 89.75 131 LEU A N 1
ATOM 1044 C CA . LEU A 1 131 ? -5.869 3.791 5.099 1.00 89.75 131 LEU A CA 1
ATOM 1045 C C . LEU A 1 131 ? -4.362 4.050 4.978 1.00 89.75 131 LEU A C 1
ATOM 1047 O O . LEU A 1 131 ? -3.571 3.451 5.701 1.00 89.75 131 LEU A O 1
ATOM 1051 N N . LYS A 1 132 ? -3.979 5.010 4.130 1.00 87.94 132 LYS A N 1
ATOM 1052 C CA . LYS A 1 132 ? -2.582 5.418 3.971 1.00 87.94 132 LYS A CA 1
ATOM 1053 C C . LYS A 1 132 ? -1.995 5.955 5.279 1.00 87.94 132 LYS A C 1
ATOM 1055 O O . LYS A 1 132 ? -0.944 5.484 5.696 1.00 87.94 132 LYS A O 1
ATOM 1060 N N . ILE A 1 133 ? -2.695 6.874 5.950 1.00 89.50 133 ILE A N 1
ATOM 1061 C CA . ILE A 1 133 ? -2.242 7.458 7.228 1.00 89.50 133 ILE A CA 1
ATOM 1062 C C . ILE A 1 133 ? -2.028 6.370 8.290 1.00 89.50 133 ILE A C 1
ATOM 1064 O O . ILE A 1 133 ? -1.050 6.399 9.030 1.00 89.50 133 ILE A O 1
ATOM 1068 N N . VAL A 1 134 ? -2.933 5.393 8.374 1.00 89.56 134 VAL A N 1
ATOM 1069 C CA . VAL A 1 134 ? -2.838 4.280 9.324 1.00 89.56 134 VAL A CA 1
ATOM 1070 C C . VAL A 1 134 ? -1.627 3.402 9.014 1.00 89.56 134 VAL A C 1
ATOM 1072 O O . VAL A 1 134 ? -0.880 3.086 9.935 1.00 89.56 134 VAL A O 1
ATOM 1075 N N . LEU A 1 135 ? -1.390 3.059 7.744 1.00 88.38 135 LEU A N 1
ATOM 1076 C CA . LEU A 1 135 ? -0.215 2.281 7.332 1.00 88.38 135 LEU A CA 1
ATOM 1077 C C . LEU A 1 135 ? 1.099 3.025 7.629 1.00 88.38 135 LEU A C 1
ATOM 1079 O O . LEU A 1 135 ? 2.032 2.431 8.168 1.00 88.38 135 LEU A O 1
ATOM 1083 N N . GLU A 1 136 ? 1.159 4.332 7.357 1.00 87.44 136 GLU A N 1
ATOM 1084 C CA . GLU A 1 136 ? 2.316 5.181 7.681 1.00 87.44 136 GLU A CA 1
ATOM 1085 C C . GLU A 1 136 ? 2.556 5.266 9.198 1.00 87.44 136 GLU A C 1
ATOM 1087 O O . GLU A 1 136 ? 3.691 5.155 9.667 1.00 87.44 136 GLU A O 1
ATOM 1092 N N . ASN A 1 137 ? 1.488 5.386 9.988 1.00 88.38 137 ASN A N 1
ATOM 1093 C CA . ASN A 1 137 ? 1.581 5.397 11.446 1.00 88.38 137 ASN A CA 1
ATOM 1094 C C . ASN A 1 137 ? 1.940 4.023 12.023 1.00 88.38 137 ASN A C 1
ATOM 1096 O O . ASN A 1 137 ? 2.564 3.959 13.075 1.00 88.38 137 ASN A O 1
ATOM 1100 N N . TRP A 1 138 ? 1.580 2.914 11.374 1.00 85.94 138 TRP A N 1
ATOM 1101 C CA . TRP A 1 138 ? 2.028 1.584 11.803 1.00 85.94 138 TRP A CA 1
ATOM 1102 C C . TRP A 1 138 ? 3.514 1.352 11.528 1.00 85.94 138 TRP A C 1
ATOM 1104 O O . TRP A 1 138 ? 4.164 0.652 12.303 1.00 85.94 138 TRP A O 1
ATOM 1114 N N . TRP A 1 139 ? 4.063 1.977 10.482 1.00 84.62 139 TRP A N 1
ATOM 1115 C CA . TRP A 1 139 ? 5.505 1.993 10.229 1.00 84.62 139 TRP A CA 1
ATOM 1116 C C . TRP A 1 139 ? 6.276 2.760 11.313 1.00 84.62 139 TRP A C 1
ATOM 1118 O O . TRP A 1 139 ? 7.353 2.336 11.732 1.00 84.62 139 TRP A O 1
ATOM 1128 N N . ARG A 1 140 ? 5.723 3.883 11.795 1.00 85.06 140 ARG A N 1
ATOM 1129 C CA . ARG A 1 140 ? 6.319 4.722 12.852 1.00 85.06 140 ARG A CA 1
ATOM 1130 C C . ARG A 1 140 ? 5.300 5.040 13.952 1.00 85.06 140 ARG A C 1
ATOM 1132 O O . ARG A 1 140 ? 4.787 6.159 14.008 1.00 85.06 140 ARG A O 1
ATOM 1139 N N . PRO A 1 141 ? 5.002 4.078 14.842 1.00 82.19 141 PRO A N 1
ATOM 1140 C CA . PRO A 1 141 ? 3.940 4.250 15.818 1.00 82.19 141 PRO A CA 1
ATOM 1141 C C . PRO A 1 141 ? 4.310 5.282 16.890 1.00 82.19 141 PRO A C 1
ATOM 1143 O O . PRO A 1 141 ? 5.430 5.261 17.416 1.00 82.19 141 PRO A O 1
ATOM 1146 N N . PRO A 1 142 ? 3.368 6.161 17.280 1.00 79.69 142 PRO A N 1
ATOM 1147 C CA . PRO A 1 142 ? 3.589 7.086 18.382 1.00 79.69 142 PRO A CA 1
ATOM 1148 C C . PRO A 1 142 ? 3.761 6.314 19.698 1.00 79.69 142 PRO A C 1
ATOM 1150 O O . PRO A 1 142 ? 3.082 5.319 19.949 1.00 79.69 142 PRO A O 1
ATOM 1153 N N . GLY A 1 143 ? 4.668 6.777 20.561 1.00 77.31 143 GLY A N 1
ATOM 1154 C CA . GLY A 1 143 ? 4.824 6.228 21.914 1.00 77.31 143 GLY A CA 1
ATOM 1155 C C . GLY A 1 143 ? 5.602 4.909 22.016 1.00 77.31 143 GLY A C 1
ATOM 1156 O O . GLY A 1 143 ? 5.521 4.245 23.044 1.00 77.31 143 GLY A O 1
ATOM 1157 N N . GLY A 1 144 ? 6.373 4.527 20.990 1.00 67.50 144 GLY A N 1
ATOM 1158 C CA . GLY A 1 144 ? 7.390 3.475 21.124 1.00 67.50 144 GLY A CA 1
ATOM 1159 C C . GLY A 1 144 ? 6.883 2.035 21.009 1.00 67.50 144 GLY A C 1
ATOM 1160 O O . GLY A 1 144 ? 7.572 1.116 21.450 1.00 67.50 144 GLY A O 1
ATOM 1161 N N . ALA A 1 145 ? 5.724 1.805 20.386 1.00 72.81 145 ALA A N 1
ATOM 1162 C CA . ALA A 1 145 ? 5.222 0.465 20.066 1.00 72.81 145 ALA A CA 1
ATOM 1163 C C . ALA A 1 145 ? 6.019 -0.196 18.915 1.00 72.81 145 ALA A C 1
ATOM 1165 O O . ALA A 1 145 ? 5.478 -0.514 17.859 1.00 72.81 145 ALA A O 1
ATOM 1166 N N . LYS A 1 146 ? 7.328 -0.394 19.115 1.00 73.38 146 LYS A N 1
ATOM 1167 C CA . LYS A 1 146 ? 8.286 -0.851 18.091 1.00 73.38 146 LYS A CA 1
ATOM 1168 C C . LYS A 1 146 ? 8.021 -2.269 17.572 1.00 73.38 146 LYS A C 1
ATOM 1170 O O . LYS A 1 146 ? 8.468 -2.604 16.483 1.00 73.38 146 LYS A O 1
ATOM 1175 N N . SER A 1 147 ? 7.270 -3.093 18.307 1.00 74.88 147 SER A N 1
ATOM 1176 C CA . SER A 1 147 ? 6.991 -4.484 17.923 1.00 74.88 147 SER A CA 1
ATOM 1177 C C . SER A 1 147 ? 6.185 -4.621 16.626 1.00 74.88 147 SER A C 1
ATOM 1179 O O . SER A 1 147 ? 6.288 -5.644 15.959 1.00 74.88 147 SER A O 1
ATOM 1181 N N . GLY A 1 148 ? 5.405 -3.604 16.245 1.00 77.94 148 GLY A N 1
ATOM 1182 C CA . GLY A 1 148 ? 4.660 -3.606 14.982 1.00 77.94 148 GLY A CA 1
ATOM 1183 C C . GLY A 1 148 ? 5.510 -3.261 13.757 1.00 77.94 148 GLY A C 1
ATOM 1184 O O . GLY A 1 148 ? 5.167 -3.671 12.652 1.00 77.94 148 GLY A O 1
ATOM 1185 N N . GLN A 1 149 ? 6.627 -2.549 13.939 1.00 84.06 149 GLN A N 1
ATOM 1186 C CA . GLN A 1 149 ? 7.426 -2.022 12.830 1.00 84.06 149 GLN A CA 1
ATOM 1187 C C . GLN A 1 149 ? 8.016 -3.144 11.970 1.00 84.06 149 GLN A C 1
ATOM 1189 O O . GLN A 1 149 ? 7.899 -3.096 10.750 1.00 84.06 149 GLN A O 1
ATOM 1194 N N . GLN A 1 150 ? 8.585 -4.175 12.603 1.00 85.88 150 GLN A N 1
ATOM 1195 C CA . GLN A 1 150 ? 9.159 -5.320 11.893 1.00 85.88 150 GLN A CA 1
ATOM 1196 C C . GLN A 1 150 ? 8.099 -6.063 11.068 1.00 85.88 150 GLN A C 1
ATOM 1198 O O . GLN A 1 150 ? 8.331 -6.378 9.909 1.00 85.88 150 GLN A O 1
ATOM 1203 N N . VAL A 1 151 ? 6.896 -6.252 11.619 1.00 88.12 151 VAL A N 1
ATOM 1204 C CA . VAL A 1 151 ? 5.789 -6.908 10.902 1.00 88.12 151 VAL A CA 1
ATOM 1205 C C . VAL A 1 151 ? 5.386 -6.118 9.655 1.00 88.12 151 VAL A C 1
ATOM 1207 O O . VAL A 1 151 ? 5.151 -6.705 8.601 1.00 88.12 151 VAL A O 1
ATOM 1210 N N . ILE A 1 152 ? 5.320 -4.786 9.753 1.00 90.00 152 ILE A N 1
ATOM 1211 C CA . ILE A 1 152 ? 5.024 -3.927 8.597 1.00 90.00 152 ILE A CA 1
ATOM 1212 C C . ILE A 1 152 ? 6.171 -3.954 7.583 1.00 90.00 152 ILE A C 1
ATOM 1214 O O . ILE A 1 152 ? 5.908 -3.936 6.383 1.00 90.00 152 ILE A O 1
ATOM 1218 N N . GLN A 1 153 ? 7.422 -4.029 8.043 1.00 89.75 153 GLN A N 1
ATOM 1219 C CA . GLN A 1 153 ? 8.591 -4.148 7.174 1.00 89.75 153 GLN A CA 1
ATOM 1220 C C . GLN A 1 153 ? 8.560 -5.429 6.357 1.00 89.75 153 GLN A C 1
ATOM 1222 O O . GLN A 1 153 ? 8.615 -5.362 5.131 1.00 89.75 153 GLN A O 1
ATOM 1227 N N . ASP A 1 154 ? 8.403 -6.568 7.023 1.00 90.94 154 ASP A N 1
ATOM 1228 C CA . ASP A 1 154 ? 8.358 -7.875 6.373 1.00 90.94 154 ASP A CA 1
ATOM 1229 C C . ASP A 1 154 ? 7.197 -7.939 5.371 1.00 90.94 154 ASP A C 1
ATOM 1231 O O . ASP A 1 154 ? 7.358 -8.402 4.240 1.00 90.94 154 ASP A O 1
ATOM 1235 N N . PHE A 1 155 ? 6.038 -7.386 5.744 1.00 90.88 155 PHE A N 1
ATOM 1236 C CA . PHE A 1 155 ? 4.889 -7.265 4.851 1.00 90.88 155 PHE A CA 1
ATOM 1237 C C . PHE A 1 155 ? 5.182 -6.394 3.618 1.00 90.88 155 PHE A C 1
ATOM 1239 O O . PHE A 1 155 ? 4.877 -6.798 2.493 1.00 90.88 155 PHE A O 1
ATOM 1246 N N . ALA A 1 156 ? 5.774 -5.211 3.806 1.00 91.75 156 ALA A N 1
ATOM 1247 C CA . ALA A 1 156 ? 6.096 -4.296 2.713 1.00 91.75 156 ALA A CA 1
ATOM 1248 C C . ALA A 1 156 ? 7.138 -4.896 1.758 1.00 91.75 156 ALA A C 1
ATOM 1250 O O . ALA A 1 156 ? 7.001 -4.756 0.540 1.00 91.75 156 ALA A O 1
ATOM 1251 N N . VAL A 1 157 ? 8.137 -5.603 2.296 1.00 92.19 157 VAL A N 1
ATOM 1252 C CA . VAL A 1 157 ? 9.129 -6.346 1.507 1.00 92.19 157 VAL A CA 1
ATOM 1253 C C . VAL A 1 157 ? 8.446 -7.438 0.688 1.00 92.19 157 VAL A C 1
ATOM 1255 O O . VAL A 1 157 ? 8.671 -7.497 -0.518 1.00 92.19 157 VAL A O 1
ATOM 1258 N N . GLY A 1 158 ? 7.560 -8.235 1.293 1.00 93.00 158 GLY A N 1
ATOM 1259 C CA . GLY A 1 158 ? 6.802 -9.269 0.580 1.00 93.00 158 GLY A CA 1
ATOM 1260 C C . GLY A 1 158 ? 5.964 -8.702 -0.571 1.00 93.00 158 GLY A C 1
ATOM 1261 O O . GLY A 1 158 ? 6.077 -9.165 -1.705 1.00 93.00 158 GLY A O 1
ATOM 1262 N N . CYS A 1 159 ? 5.203 -7.631 -0.316 1.00 93.06 159 CYS A N 1
ATOM 1263 C CA . CYS A 1 159 ? 4.414 -6.958 -1.355 1.00 93.06 159 CYS A CA 1
ATOM 1264 C C . CYS A 1 159 ? 5.299 -6.415 -2.486 1.00 93.06 159 CYS A C 1
ATOM 1266 O O . CYS A 1 159 ? 4.982 -6.563 -3.664 1.00 93.06 159 CYS A O 1
ATOM 1268 N N . THR A 1 160 ? 6.425 -5.792 -2.130 1.00 92.06 160 THR A N 1
ATOM 1269 C CA . THR A 1 160 ? 7.376 -5.245 -3.105 1.00 92.06 160 THR A CA 1
ATOM 1270 C C . THR A 1 160 ? 7.983 -6.363 -3.947 1.00 92.06 160 THR A C 1
ATOM 1272 O O . THR A 1 160 ? 8.043 -6.246 -5.167 1.00 92.06 160 THR A O 1
ATOM 1275 N N . GLN A 1 161 ? 8.370 -7.480 -3.329 1.00 92.00 161 GLN A N 1
ATOM 1276 C CA . GLN A 1 161 ? 8.912 -8.640 -4.029 1.00 92.00 161 GLN A CA 1
ATOM 1277 C C . GLN A 1 161 ? 7.918 -9.204 -5.048 1.00 92.00 161 GLN A C 1
ATOM 1279 O O . GLN A 1 161 ? 8.319 -9.498 -6.175 1.00 92.00 161 GLN A O 1
ATOM 1284 N N . GLU A 1 162 ? 6.641 -9.346 -4.687 1.00 93.81 162 GLU A N 1
ATOM 1285 C CA . GLU A 1 162 ? 5.600 -9.822 -5.608 1.00 93.81 162 GLU A CA 1
ATOM 1286 C C . GLU A 1 162 ? 5.458 -8.901 -6.826 1.00 93.81 162 GLU A C 1
ATOM 1288 O O . GLU A 1 162 ? 5.502 -9.371 -7.967 1.00 93.81 162 GLU A O 1
ATOM 1293 N N . VAL A 1 163 ? 5.363 -7.589 -6.591 1.00 94.88 163 VAL A N 1
ATOM 1294 C CA . VAL A 1 163 ? 5.228 -6.578 -7.651 1.00 94.88 163 VAL A CA 1
ATOM 1295 C C . VAL A 1 163 ? 6.451 -6.562 -8.568 1.00 94.88 163 VAL A C 1
ATOM 1297 O O . VAL A 1 163 ? 6.308 -6.652 -9.787 1.00 94.88 163 VAL A O 1
ATOM 1300 N N . LEU A 1 164 ? 7.660 -6.517 -8.003 1.00 92.19 164 LEU A N 1
ATOM 1301 C CA . LEU A 1 164 ? 8.897 -6.513 -8.787 1.00 92.19 164 LEU A CA 1
ATOM 1302 C C . LEU A 1 164 ? 9.088 -7.822 -9.555 1.00 92.19 164 LEU A C 1
ATOM 1304 O O . LEU A 1 164 ? 9.560 -7.806 -10.687 1.00 92.19 164 LEU A O 1
ATOM 1308 N N . THR A 1 165 ? 8.704 -8.961 -8.975 1.00 91.81 165 THR A N 1
ATOM 1309 C CA . THR A 1 165 ? 8.755 -10.256 -9.669 1.00 91.81 165 THR A CA 1
ATOM 1310 C C . THR A 1 165 ? 7.820 -10.264 -10.874 1.00 91.81 165 THR A C 1
ATOM 1312 O O . THR A 1 165 ? 8.192 -10.772 -11.934 1.00 91.81 165 THR A O 1
ATOM 1315 N N . ALA A 1 166 ? 6.620 -9.693 -10.740 1.00 92.75 166 ALA A N 1
ATOM 1316 C CA . ALA A 1 166 ? 5.688 -9.561 -11.853 1.00 92.75 166 ALA A CA 1
ATOM 1317 C C . ALA A 1 166 ? 6.265 -8.677 -12.972 1.00 92.75 166 ALA A C 1
ATOM 1319 O O . ALA A 1 166 ? 6.280 -9.106 -14.126 1.00 92.75 166 ALA A O 1
ATOM 1320 N N . GLU A 1 167 ? 6.809 -7.503 -12.637 1.00 93.94 167 GLU A N 1
ATOM 1321 C CA . GLU A 1 167 ? 7.432 -6.606 -13.621 1.00 93.94 167 GLU A CA 1
ATOM 1322 C C . GLU A 1 167 ? 8.669 -7.225 -14.289 1.00 93.94 167 GLU A C 1
ATOM 1324 O O . GLU A 1 167 ? 8.801 -7.176 -15.511 1.00 93.94 167 GLU A O 1
ATOM 1329 N N . MET A 1 168 ? 9.548 -7.880 -13.523 1.00 89.56 168 MET A N 1
ATOM 1330 C CA . MET A 1 168 ? 10.721 -8.570 -14.071 1.00 89.56 168 MET A CA 1
ATOM 1331 C C . MET A 1 168 ? 10.326 -9.693 -15.035 1.00 89.56 168 MET A C 1
ATOM 1333 O O . MET A 1 168 ? 10.922 -9.828 -16.102 1.00 89.56 168 MET A O 1
ATOM 1337 N N . ASN A 1 169 ? 9.315 -10.496 -14.694 1.00 90.44 169 ASN A N 1
ATOM 1338 C CA . ASN A 1 169 ? 8.822 -11.547 -15.588 1.00 90.44 169 ASN A CA 1
ATOM 1339 C C . ASN A 1 169 ? 8.192 -10.972 -16.862 1.00 90.44 169 ASN A C 1
ATOM 1341 O O . ASN A 1 169 ? 8.316 -11.583 -17.924 1.00 90.44 169 ASN A O 1
ATOM 1345 N N . HIS A 1 170 ? 7.536 -9.816 -16.753 1.00 91.12 170 HIS A N 1
ATOM 1346 C CA . HIS A 1 170 ? 6.931 -9.109 -17.879 1.00 91.12 170 HIS A CA 1
ATOM 1347 C C . HIS A 1 170 ? 7.981 -8.584 -18.868 1.00 91.12 170 HIS A C 1
ATOM 1349 O O . HIS A 1 170 ? 7.829 -8.785 -20.070 1.00 91.12 170 HIS A O 1
ATOM 1355 N N . ILE A 1 171 ? 9.081 -7.996 -18.384 1.00 89.75 171 ILE A N 1
ATOM 1356 C CA . ILE A 1 171 ? 10.157 -7.461 -19.247 1.00 89.75 171 ILE A CA 1
ATOM 1357 C C . ILE A 1 171 ? 11.175 -8.516 -19.701 1.00 89.75 171 ILE A C 1
ATOM 1359 O O . ILE A 1 171 ? 11.912 -8.284 -20.658 1.00 89.75 171 ILE A O 1
ATOM 1363 N N . ALA A 1 172 ? 11.226 -9.680 -19.045 1.00 87.81 172 ALA A N 1
ATOM 1364 C CA . ALA A 1 172 ? 12.204 -10.727 -19.336 1.00 87.81 172 ALA A CA 1
ATOM 1365 C C . ALA A 1 172 ? 12.262 -11.175 -20.813 1.00 87.81 172 ALA A C 1
ATOM 1367 O O . ALA A 1 172 ? 13.366 -11.458 -21.274 1.00 87.81 172 ALA A O 1
ATOM 1368 N N . PRO A 1 173 ? 11.152 -11.275 -21.578 1.00 86.19 173 PRO A N 1
ATOM 1369 C CA . PRO A 1 173 ? 11.209 -11.604 -23.002 1.00 86.19 173 PRO A CA 1
ATOM 1370 C C . PRO A 1 173 ? 11.967 -10.565 -23.832 1.00 86.19 173 PRO A C 1
ATOM 1372 O O . PRO A 1 173 ? 12.743 -10.959 -24.694 1.00 86.19 173 PRO A O 1
ATOM 1375 N N . SER A 1 174 ? 11.796 -9.273 -23.534 1.00 82.38 174 SER A N 1
ATOM 1376 C CA . SER A 1 174 ? 12.468 -8.164 -24.230 1.00 82.38 174 SER A CA 1
ATOM 1377 C C . SER A 1 174 ? 13.954 -8.053 -23.883 1.00 82.38 174 SER A C 1
ATOM 1379 O O . SER A 1 174 ? 14.702 -7.384 -24.580 1.00 82.38 174 SER A O 1
ATOM 1381 N N . MET A 1 175 ? 14.388 -8.706 -22.802 1.00 79.44 175 MET A N 1
ATOM 1382 C CA . MET A 1 175 ? 15.793 -8.785 -22.389 1.00 79.44 175 MET A CA 1
ATOM 1383 C C . MET A 1 175 ? 16.510 -10.025 -22.942 1.00 79.44 175 MET A C 1
ATOM 1385 O O . MET A 1 175 ? 17.663 -10.281 -22.586 1.00 79.44 175 MET A O 1
ATOM 1389 N N . ARG A 1 176 ? 15.835 -10.857 -23.746 1.00 81.06 176 ARG A N 1
ATOM 1390 C CA . ARG A 1 176 ? 16.477 -12.037 -24.326 1.00 81.06 176 ARG A CA 1
ATOM 1391 C C . ARG A 1 176 ? 17.372 -11.611 -25.484 1.00 81.06 176 ARG A C 1
ATOM 1393 O O . ARG A 1 176 ? 16.914 -10.851 -26.328 1.00 81.06 176 ARG A O 1
ATOM 1400 N N . PRO A 1 177 ? 18.610 -12.124 -25.549 1.00 75.00 177 PRO A N 1
ATOM 1401 C CA . PRO A 1 177 ? 19.416 -11.948 -26.741 1.00 75.00 177 PRO A CA 1
ATOM 1402 C C . PRO A 1 177 ? 18.741 -12.621 -27.941 1.00 75.00 177 PRO A C 1
ATOM 1404 O O . PRO A 1 177 ? 18.093 -13.660 -27.780 1.00 75.00 177 PRO A O 1
ATOM 1407 N N . ASP A 1 178 ? 18.957 -12.057 -29.127 1.00 78.06 178 ASP A N 1
ATOM 1408 C CA . ASP A 1 178 ? 18.588 -12.689 -30.392 1.00 78.06 178 ASP A CA 1
ATOM 1409 C C . ASP A 1 178 ? 19.321 -14.023 -30.601 1.00 78.06 178 ASP A C 1
ATOM 1411 O O . ASP A 1 178 ? 20.327 -14.316 -29.949 1.00 78.06 178 ASP A O 1
ATOM 1415 N N . ASP A 1 179 ? 18.838 -14.826 -31.556 1.00 81.38 179 ASP A N 1
ATOM 1416 C CA . ASP A 1 179 ? 19.385 -16.155 -31.873 1.00 81.38 179 ASP A CA 1
ATOM 1417 C C . ASP A 1 179 ? 20.881 -16.118 -32.261 1.00 81.38 179 ASP A C 1
ATOM 1419 O O . ASP A 1 179 ? 21.599 -17.103 -32.066 1.00 81.38 179 ASP A O 1
ATOM 1423 N N . ASN A 1 180 ? 21.373 -14.966 -32.742 1.00 81.81 180 ASN A N 1
ATOM 1424 C CA . ASN A 1 180 ? 22.778 -14.707 -33.072 1.00 81.81 180 ASN A CA 1
ATOM 1425 C C . ASN A 1 180 ? 23.358 -13.559 -32.219 1.00 81.81 180 ASN A C 1
ATOM 1427 O O . ASN A 1 180 ? 23.644 -12.478 -32.735 1.00 81.81 180 ASN A O 1
ATOM 1431 N N . PRO A 1 181 ? 23.611 -13.771 -30.917 1.00 70.31 181 PRO A N 1
ATOM 1432 C CA . PRO A 1 181 ? 24.014 -12.693 -30.007 1.00 70.31 181 PRO A CA 1
ATOM 1433 C C . PRO A 1 181 ? 25.421 -12.138 -30.259 1.00 70.31 181 PRO A C 1
ATOM 1435 O O . PRO A 1 181 ? 25.825 -11.171 -29.627 1.00 70.31 181 PRO A O 1
ATOM 1438 N N . LEU A 1 182 ? 26.211 -12.799 -31.109 1.00 76.88 182 LEU A N 1
ATOM 1439 C CA . LEU A 1 182 ? 27.622 -12.473 -31.353 1.00 76.88 182 LEU A CA 1
ATOM 1440 C C . LEU A 1 182 ? 27.857 -11.759 -32.674 1.00 76.88 182 LEU A C 1
ATOM 1442 O O . LEU A 1 182 ? 29.005 -11.505 -33.040 1.00 76.88 182 LEU A O 1
ATOM 1446 N N . GLU A 1 183 ? 26.786 -11.479 -33.403 1.00 81.31 183 GLU A N 1
ATOM 1447 C CA . GLU A 1 183 ? 26.864 -10.643 -34.582 1.00 81.31 183 GLU A CA 1
ATOM 1448 C C . GLU A 1 183 ? 27.169 -9.205 -34.153 1.00 81.31 183 GLU A C 1
ATOM 1450 O O . GLU A 1 183 ?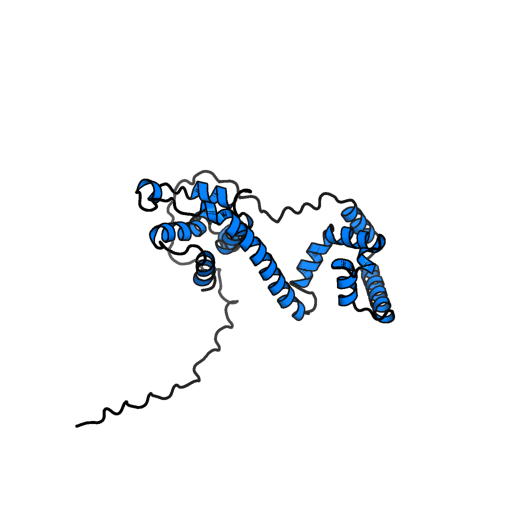 26.612 -8.705 -33.177 1.00 81.31 183 GLU A O 1
ATOM 1455 N N . HIS A 1 184 ? 28.100 -8.560 -34.857 1.00 76.25 184 HIS A N 1
ATOM 1456 C CA . HIS A 1 184 ? 28.570 -7.213 -34.530 1.00 76.25 184 HIS A CA 1
ATOM 1457 C C . HIS A 1 184 ? 27.413 -6.210 -34.427 1.00 76.25 184 HIS A C 1
ATOM 1459 O O . HIS A 1 184 ? 27.393 -5.366 -33.531 1.00 76.25 184 HIS A O 1
ATOM 1465 N N . ASP A 1 185 ? 26.434 -6.344 -35.319 1.00 78.62 185 ASP A N 1
ATOM 1466 C CA . ASP A 1 185 ? 25.270 -5.468 -35.359 1.00 78.62 185 ASP A CA 1
ATOM 1467 C C . ASP A 1 185 ? 24.436 -5.621 -34.079 1.00 78.62 185 ASP A C 1
ATOM 1469 O O . ASP A 1 185 ? 24.104 -4.618 -33.465 1.00 78.62 185 ASP A O 1
ATOM 1473 N N . ASN A 1 186 ? 24.245 -6.843 -33.571 1.00 71.81 186 ASN A N 1
ATOM 1474 C CA . ASN A 1 186 ? 23.508 -7.102 -32.324 1.00 71.81 186 ASN A CA 1
ATOM 1475 C C . ASN A 1 186 ? 24.282 -6.685 -31.059 1.00 71.81 186 ASN A C 1
ATOM 1477 O O . ASN A 1 186 ? 23.686 -6.371 -30.031 1.00 71.81 186 ASN A O 1
ATOM 1481 N N . LEU A 1 187 ? 25.617 -6.677 -31.121 1.00 67.88 187 LEU A N 1
ATOM 1482 C CA . LEU A 1 187 ? 26.487 -6.207 -30.034 1.00 67.88 187 LEU A CA 1
ATOM 1483 C C . LEU A 1 187 ? 26.489 -4.680 -29.891 1.00 67.88 187 LEU A C 1
ATOM 1485 O O . LEU A 1 187 ? 26.798 -4.173 -28.816 1.00 67.88 187 LEU A O 1
ATOM 1489 N N . THR A 1 188 ? 26.185 -3.957 -30.970 1.00 76.69 188 THR A N 1
ATOM 1490 C CA . THR A 1 188 ? 26.261 -2.488 -31.023 1.00 76.69 188 THR A CA 1
ATOM 1491 C C . THR A 1 188 ? 24.902 -1.812 -31.197 1.00 76.69 188 THR A C 1
ATOM 1493 O O . THR A 1 188 ? 24.823 -0.593 -31.081 1.00 76.69 188 THR A O 1
ATOM 1496 N N . SER A 1 189 ? 23.831 -2.576 -31.428 1.00 77.00 189 SER A N 1
ATOM 1497 C CA . SER A 1 189 ? 22.477 -2.060 -31.663 1.00 77.00 189 SER A CA 1
ATOM 1498 C C . SER A 1 189 ? 21.702 -1.696 -30.399 1.00 77.00 189 SER A C 1
ATOM 1500 O O . SER A 1 189 ? 20.592 -1.181 -30.514 1.00 77.00 189 SER A O 1
ATOM 1502 N N . VAL A 1 190 ? 22.226 -1.985 -29.204 1.00 76.81 190 VAL A N 1
ATOM 1503 C CA . VAL A 1 190 ? 21.504 -1.698 -27.959 1.00 76.81 190 VAL A CA 1
ATOM 1504 C C . VAL A 1 190 ? 21.522 -0.196 -27.697 1.00 76.81 190 VAL A C 1
ATOM 1506 O O . VAL A 1 190 ? 22.519 0.363 -27.244 1.00 76.81 190 VAL A O 1
ATOM 1509 N N . ASP A 1 191 ? 20.387 0.445 -27.955 1.00 84.69 191 ASP A N 1
ATOM 1510 C CA . ASP A 1 191 ? 20.134 1.818 -27.546 1.00 84.69 191 ASP A CA 1
ATOM 1511 C C . ASP A 1 191 ? 19.671 1.836 -26.081 1.00 84.69 191 ASP A C 1
ATOM 1513 O O . ASP A 1 191 ? 18.546 1.462 -25.735 1.00 84.69 191 ASP A O 1
ATOM 1517 N N . PHE A 1 192 ? 20.574 2.246 -25.189 1.00 82.69 192 PHE A N 1
ATOM 1518 C CA . PHE A 1 192 ? 20.280 2.330 -23.761 1.00 82.69 192 PHE A CA 1
ATOM 1519 C C . PHE A 1 192 ? 19.231 3.395 -23.436 1.00 82.69 192 PHE A C 1
ATOM 1521 O O . PHE A 1 192 ? 18.498 3.212 -22.463 1.00 82.69 192 PHE A O 1
ATOM 1528 N N . GLU A 1 193 ? 19.135 4.471 -24.222 1.00 87.12 193 GLU A N 1
ATOM 1529 C CA . GLU A 1 193 ? 18.152 5.544 -24.036 1.00 87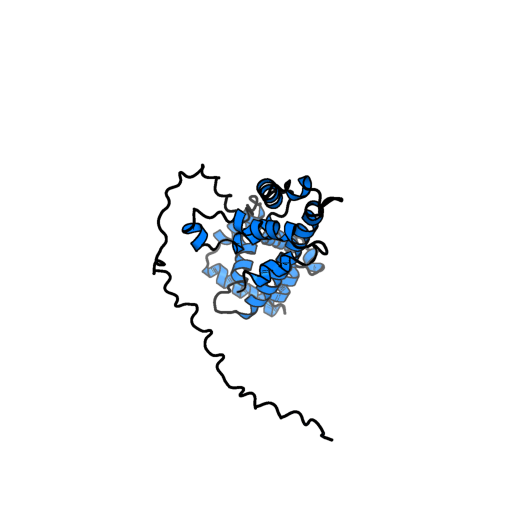.12 193 GLU A CA 1
ATOM 1530 C C . GLU A 1 193 ? 16.738 5.047 -24.354 1.00 87.12 193 GLU A C 1
ATOM 1532 O O . GLU A 1 193 ? 15.811 5.206 -23.545 1.00 87.12 193 GLU A O 1
ATOM 1537 N N . GLU A 1 194 ? 16.596 4.349 -25.482 1.00 87.50 194 GLU A N 1
ATOM 1538 C CA . GLU A 1 194 ? 15.354 3.673 -25.859 1.00 87.50 194 GLU A CA 1
ATOM 1539 C C . GLU A 1 194 ? 14.966 2.624 -24.808 1.00 87.50 194 GLU A C 1
ATOM 1541 O O . GLU A 1 194 ? 13.823 2.594 -24.340 1.00 87.50 194 GLU A O 1
ATOM 1546 N N . PHE A 1 195 ? 15.928 1.815 -24.360 1.00 85.56 195 PHE A N 1
ATOM 1547 C CA . PHE A 1 195 ? 15.692 0.793 -23.345 1.00 85.56 195 PHE A CA 1
ATOM 1548 C C . PHE A 1 195 ? 15.240 1.379 -22.001 1.00 85.56 195 PHE A C 1
ATOM 1550 O O . PHE A 1 195 ? 14.321 0.857 -21.364 1.00 85.56 195 PHE A O 1
ATOM 1557 N N . GLY A 1 196 ? 15.836 2.489 -21.567 1.00 87.44 196 GLY A N 1
ATOM 1558 C CA . GLY A 1 196 ? 15.425 3.173 -20.343 1.00 87.44 196 GLY A CA 1
ATOM 1559 C C . GLY A 1 196 ? 14.046 3.819 -20.444 1.00 87.44 196 GLY A C 1
ATOM 1560 O O . GLY A 1 196 ? 13.260 3.765 -19.492 1.00 87.44 196 GLY A O 1
ATOM 1561 N N . THR A 1 197 ? 13.706 4.361 -21.611 1.00 90.31 197 THR A N 1
ATOM 1562 C CA . THR A 1 197 ? 12.360 4.879 -21.888 1.00 90.31 197 THR A CA 1
ATOM 1563 C C . THR A 1 197 ? 11.332 3.746 -21.900 1.00 90.31 197 THR A C 1
ATOM 1565 O O . THR A 1 197 ? 10.254 3.879 -21.319 1.00 90.31 197 THR A O 1
ATOM 1568 N N . TYR A 1 198 ? 11.677 2.594 -22.477 1.00 91.00 198 TYR A N 1
ATOM 1569 C CA . TYR A 1 198 ? 10.851 1.392 -22.413 1.00 91.00 198 TYR A CA 1
ATOM 1570 C C . TYR A 1 198 ? 10.634 0.924 -20.967 1.00 91.00 198 TYR A C 1
ATOM 1572 O O . TYR A 1 198 ? 9.490 0.713 -20.564 1.00 91.00 198 TYR A O 1
ATOM 1580 N N . LEU A 1 199 ? 11.704 0.806 -20.169 1.00 89.38 199 LEU A N 1
ATOM 1581 C CA . LEU A 1 199 ? 11.627 0.348 -18.777 1.00 89.38 199 LEU A CA 1
ATOM 1582 C C . LEU A 1 199 ? 10.800 1.278 -17.888 1.00 89.38 199 LEU A C 1
ATOM 1584 O O . LEU A 1 199 ? 10.016 0.793 -17.075 1.00 89.38 199 LEU A O 1
ATOM 1588 N N . SER A 1 200 ? 10.970 2.591 -18.036 1.00 91.44 200 SER A N 1
ATOM 1589 C CA . SER A 1 200 ? 10.229 3.595 -17.263 1.00 91.44 200 SER A CA 1
ATOM 1590 C C . SER A 1 200 ? 8.787 3.798 -17.746 1.00 91.44 200 SER A C 1
ATOM 1592 O O . SER A 1 200 ? 7.957 4.337 -17.010 1.00 91.44 200 SER A O 1
ATOM 1594 N N . GLY A 1 201 ? 8.476 3.360 -18.967 1.00 91.44 201 GLY A N 1
ATOM 1595 C CA . GLY A 1 201 ? 7.160 3.470 -19.578 1.00 91.44 201 GLY A CA 1
ATOM 1596 C C . GLY A 1 201 ? 6.131 2.469 -19.044 1.00 91.44 201 GLY A C 1
ATOM 1597 O O . GLY A 1 201 ? 6.436 1.488 -18.367 1.00 91.44 201 GLY A O 1
ATOM 1598 N N . THR A 1 202 ? 4.868 2.682 -19.416 1.00 86.12 202 THR A N 1
ATOM 1599 C CA . THR A 1 202 ? 3.727 1.843 -18.998 1.00 86.12 202 THR A CA 1
ATOM 1600 C C . THR A 1 202 ? 3.776 0.410 -19.533 1.00 86.12 202 THR A C 1
ATOM 1602 O O . THR A 1 202 ? 3.094 -0.460 -18.997 1.00 86.12 202 THR A O 1
ATOM 1605 N N . GLY A 1 203 ? 4.558 0.163 -20.588 1.00 85.69 203 GLY A N 1
ATOM 1606 C CA . GLY A 1 203 ? 4.774 -1.163 -21.167 1.00 85.69 203 GLY A CA 1
ATOM 1607 C C . GLY A 1 203 ? 5.952 -1.936 -20.568 1.00 85.69 203 GLY A C 1
ATOM 1608 O O . GLY A 1 203 ? 6.114 -3.104 -20.915 1.00 85.69 203 GLY A O 1
ATOM 1609 N N . GLY A 1 204 ? 6.757 -1.305 -19.707 1.00 90.69 204 GLY A N 1
ATOM 1610 C CA . GLY A 1 204 ? 7.973 -1.874 -19.129 1.00 90.69 204 GLY A CA 1
ATOM 1611 C C . GLY A 1 204 ? 7.820 -2.281 -17.664 1.00 90.69 204 GLY A C 1
ATOM 1612 O O . GLY A 1 204 ? 6.924 -3.043 -17.307 1.00 90.69 204 GLY A O 1
ATOM 1613 N N . ALA A 1 205 ? 8.734 -1.788 -16.828 1.00 93.75 205 ALA A N 1
ATOM 1614 C CA . ALA A 1 205 ? 8.830 -2.085 -15.399 1.00 93.75 205 ALA A CA 1
ATOM 1615 C C . ALA A 1 205 ? 9.009 -0.788 -14.583 1.00 93.75 205 ALA A C 1
ATOM 1617 O O . ALA A 1 205 ? 10.084 -0.540 -14.024 1.00 93.75 205 ALA A O 1
ATOM 1618 N N . PRO A 1 206 ? 7.983 0.081 -14.553 1.00 93.88 206 PRO A N 1
ATOM 1619 C CA . PRO A 1 206 ? 8.089 1.418 -13.978 1.00 93.88 206 PRO A CA 1
ATOM 1620 C C . PRO A 1 206 ? 8.347 1.413 -12.466 1.00 93.88 206 PRO A C 1
ATOM 1622 O O . PRO A 1 206 ? 9.008 2.325 -11.962 1.00 93.88 206 PRO A O 1
ATOM 1625 N N . ILE A 1 207 ? 7.864 0.412 -11.722 1.00 93.19 207 ILE A N 1
ATOM 1626 C CA . ILE A 1 207 ? 8.074 0.339 -10.268 1.00 93.19 207 ILE A CA 1
ATOM 1627 C C . ILE A 1 207 ? 9.511 -0.088 -9.966 1.00 93.19 207 ILE A C 1
ATOM 1629 O O . ILE A 1 207 ? 10.166 0.524 -9.119 1.00 93.19 207 ILE A O 1
ATOM 1633 N N . LEU A 1 208 ? 10.032 -1.079 -10.691 1.00 91.50 208 LEU A N 1
ATOM 1634 C CA . LEU A 1 208 ? 11.438 -1.468 -10.647 1.00 91.50 208 LEU A CA 1
ATOM 1635 C C . LEU A 1 208 ? 12.338 -0.295 -11.035 1.00 91.50 208 LEU A C 1
ATOM 1637 O O . LEU A 1 208 ? 13.305 -0.017 -10.331 1.00 91.50 208 LEU A O 1
ATOM 1641 N N . TRP A 1 209 ? 12.003 0.415 -12.114 1.00 91.12 209 TRP A N 1
ATOM 1642 C CA . TRP A 1 209 ? 12.734 1.604 -12.546 1.00 91.12 209 TRP A CA 1
ATOM 1643 C C . TRP A 1 209 ? 12.781 2.667 -11.445 1.00 91.12 209 TRP A C 1
ATOM 1645 O O . TRP A 1 209 ? 13.856 3.144 -11.085 1.00 91.12 209 TRP A O 1
ATOM 1655 N N . MET A 1 210 ? 11.632 2.993 -10.851 1.00 90.81 210 MET A N 1
ATOM 1656 C CA . MET A 1 210 ? 11.543 3.945 -9.743 1.00 90.81 210 MET A CA 1
ATOM 1657 C C . MET A 1 210 ? 12.372 3.495 -8.533 1.00 90.81 210 MET A C 1
ATOM 1659 O O . MET A 1 210 ? 13.047 4.318 -7.913 1.00 90.81 210 MET A O 1
ATOM 1663 N N . LEU A 1 211 ? 12.354 2.200 -8.203 1.00 91.00 211 LEU A N 1
ATOM 1664 C CA . LEU A 1 211 ? 13.162 1.660 -7.114 1.00 91.00 211 LEU A CA 1
ATOM 1665 C C . LEU A 1 211 ? 14.658 1.816 -7.412 1.00 91.00 211 LEU A C 1
ATOM 1667 O O . LEU A 1 211 ? 15.387 2.343 -6.574 1.00 91.00 211 LEU A O 1
ATOM 1671 N N . LEU A 1 212 ? 15.105 1.433 -8.609 1.00 88.75 212 LEU A N 1
ATOM 1672 C CA . LEU A 1 212 ? 16.498 1.590 -9.036 1.00 88.75 212 LEU A CA 1
ATOM 1673 C C . LEU A 1 212 ? 16.931 3.059 -9.025 1.00 88.75 212 LEU A C 1
ATOM 1675 O O . LEU A 1 212 ? 18.019 3.357 -8.543 1.00 88.75 212 LEU A O 1
ATOM 1679 N N . MET A 1 213 ? 16.066 3.976 -9.461 1.00 87.38 213 MET A N 1
ATOM 1680 C CA . MET A 1 213 ? 16.289 5.423 -9.364 1.00 87.38 213 MET A CA 1
ATOM 1681 C C . MET A 1 213 ? 16.448 5.888 -7.917 1.00 87.38 213 MET A C 1
ATOM 1683 O O . MET A 1 213 ? 17.371 6.642 -7.617 1.00 87.38 213 MET A O 1
ATOM 1687 N N . SER A 1 214 ? 15.591 5.412 -7.011 1.00 86.06 214 SER A N 1
ATOM 1688 C CA . SER A 1 214 ? 15.663 5.775 -5.590 1.00 86.06 214 SER A CA 1
ATOM 1689 C C . SER A 1 214 ? 16.911 5.234 -4.885 1.00 86.06 214 SER A C 1
ATOM 1691 O O . SER A 1 214 ? 17.388 5.851 -3.938 1.00 86.06 214 SER A O 1
ATOM 1693 N N . LEU A 1 215 ? 17.447 4.101 -5.353 1.00 85.38 215 LEU A N 1
ATOM 1694 C CA . LEU A 1 215 ? 18.690 3.522 -4.842 1.00 85.38 215 LEU A CA 1
ATOM 1695 C C . LEU A 1 215 ? 19.907 4.228 -5.436 1.00 85.38 215 LEU A C 1
ATOM 1697 O O . LEU A 1 215 ? 20.826 4.586 -4.707 1.00 85.38 215 LEU A O 1
ATOM 1701 N N . ALA A 1 216 ? 19.900 4.465 -6.750 1.00 82.81 216 ALA A N 1
ATOM 1702 C CA . ALA A 1 216 ? 20.995 5.107 -7.466 1.00 82.81 216 ALA A CA 1
ATOM 1703 C C . ALA A 1 216 ? 21.212 6.560 -7.038 1.00 82.81 216 ALA A C 1
ATOM 1705 O O . ALA A 1 216 ? 22.335 7.054 -7.162 1.00 82.81 216 ALA A O 1
ATOM 1706 N N . TRP A 1 217 ? 20.164 7.234 -6.548 1.00 82.25 217 TRP A N 1
ATOM 1707 C CA . TRP A 1 217 ? 20.241 8.638 -6.181 1.00 82.25 217 TRP A CA 1
ATOM 1708 C C . TRP A 1 217 ? 19.679 8.944 -4.790 1.00 82.25 217 TRP A C 1
ATOM 1710 O O . TRP A 1 217 ? 18.469 8.942 -4.564 1.00 82.25 217 TRP A O 1
ATOM 1720 N N . GLY A 1 218 ? 20.566 9.293 -3.855 1.00 78.56 218 GLY A N 1
ATOM 1721 C CA . GLY A 1 218 ? 20.155 9.810 -2.551 1.00 78.56 218 GLY A CA 1
ATOM 1722 C C . GLY A 1 218 ? 19.593 11.235 -2.633 1.00 78.56 218 GLY A C 1
ATOM 1723 O O . GLY A 1 218 ? 19.986 12.028 -3.488 1.00 78.56 218 GLY A O 1
ATOM 1724 N N . VAL A 1 219 ? 18.740 11.611 -1.671 1.00 76.44 219 VAL A N 1
ATOM 1725 C CA . VAL A 1 219 ? 18.102 12.946 -1.598 1.00 76.44 219 VAL A CA 1
ATOM 1726 C C . VAL A 1 219 ? 19.122 14.091 -1.663 1.00 76.44 219 VAL A C 1
ATOM 1728 O O . VAL A 1 219 ? 18.874 15.112 -2.300 1.00 76.44 219 VAL A O 1
ATOM 1731 N N . ARG A 1 220 ? 20.288 13.925 -1.024 1.00 74.69 220 ARG A N 1
ATOM 1732 C CA . ARG A 1 220 ? 21.358 14.932 -1.039 1.00 74.69 220 ARG A CA 1
ATOM 1733 C C . ARG A 1 220 ? 22.013 15.050 -2.410 1.00 74.69 220 ARG A C 1
ATOM 1735 O O . ARG A 1 220 ? 22.152 16.144 -2.941 1.00 74.69 220 ARG A O 1
ATOM 1742 N N . GLN A 1 221 ? 22.368 13.917 -3.002 1.00 75.00 221 GLN A N 1
ATOM 1743 C CA . GLN A 1 221 ? 22.984 13.882 -4.319 1.00 75.00 221 GLN A CA 1
ATOM 1744 C C . GLN A 1 221 ? 22.039 14.462 -5.386 1.00 75.00 221 GLN A C 1
ATOM 1746 O O . GLN A 1 221 ? 22.530 15.100 -6.309 1.00 75.00 221 GLN A O 1
ATOM 1751 N N . ALA A 1 222 ? 20.716 14.279 -5.265 1.00 74.25 222 ALA A N 1
ATOM 1752 C CA . ALA A 1 222 ? 19.739 14.870 -6.188 1.00 74.25 222 ALA A CA 1
ATOM 1753 C C . ALA A 1 222 ? 19.745 16.405 -6.131 1.00 74.25 222 ALA A C 1
ATOM 1755 O O . ALA A 1 222 ? 19.477 17.076 -7.122 1.00 74.25 222 ALA A O 1
ATOM 1756 N N . LYS A 1 223 ? 20.095 16.965 -4.968 1.00 78.06 223 LYS A N 1
ATOM 1757 C CA . LYS A 1 223 ? 20.217 18.408 -4.749 1.00 78.06 223 LYS A CA 1
ATOM 1758 C C . LYS A 1 223 ? 21.576 18.968 -5.185 1.00 78.06 223 LYS A C 1
ATOM 1760 O O . LYS A 1 223 ? 21.646 20.112 -5.618 1.00 78.06 223 LYS A O 1
ATOM 1765 N N . GLU A 1 224 ? 22.647 18.195 -5.017 1.00 78.75 224 GLU A N 1
ATOM 1766 C CA . GLU A 1 224 ? 24.031 18.672 -5.165 1.00 78.75 224 GLU A CA 1
ATOM 1767 C C . GLU A 1 224 ? 24.671 18.318 -6.511 1.00 78.75 224 GLU A C 1
ATOM 1769 O O . GLU A 1 224 ? 25.588 19.008 -6.945 1.00 78.75 224 GLU A O 1
ATOM 1774 N N . ASN A 1 225 ? 24.220 17.256 -7.181 1.00 71.06 225 ASN A N 1
ATOM 1775 C CA . ASN A 1 225 ? 24.938 16.667 -8.309 1.00 71.06 225 ASN A CA 1
ATOM 1776 C C . ASN A 1 225 ? 24.147 16.766 -9.619 1.00 71.06 225 ASN A C 1
ATOM 1778 O O . ASN A 1 225 ? 23.821 15.759 -10.236 1.00 71.06 225 ASN A O 1
ATOM 1782 N N . SER A 1 226 ? 23.850 17.988 -10.064 1.00 64.31 226 SER A N 1
ATOM 1783 C CA . SER A 1 226 ? 23.101 18.234 -11.310 1.00 64.31 226 SER A CA 1
ATOM 1784 C C . SER A 1 226 ? 23.820 17.762 -12.583 1.00 64.31 226 SER A C 1
ATOM 1786 O O . SER A 1 226 ? 23.199 17.673 -13.637 1.00 64.31 226 SER A O 1
ATOM 1788 N N . LEU A 1 227 ? 25.117 17.451 -12.494 1.00 68.12 227 LEU A N 1
ATOM 1789 C CA . LEU A 1 227 ? 25.947 17.046 -13.631 1.00 68.12 227 LEU A CA 1
ATOM 1790 C C . LEU A 1 227 ? 25.905 15.537 -13.917 1.00 68.12 227 LEU A C 1
ATOM 1792 O O . LEU A 1 227 ? 26.205 15.126 -15.037 1.00 68.12 227 LEU A O 1
ATOM 1796 N N . LYS A 1 228 ? 25.551 14.690 -12.938 1.00 74.31 228 LYS A N 1
ATOM 1797 C CA . LYS A 1 228 ? 25.514 13.228 -13.115 1.00 74.31 228 LYS A CA 1
ATOM 1798 C C . LYS A 1 228 ? 24.078 12.757 -13.271 1.00 74.31 228 LYS A C 1
ATOM 1800 O O . LYS A 1 228 ? 23.277 12.879 -12.353 1.00 74.31 228 LYS A O 1
ATOM 1805 N N . SER A 1 229 ? 23.771 12.157 -14.419 1.00 79.12 229 SER A N 1
ATOM 1806 C CA . SER A 1 229 ? 22.458 11.558 -14.630 1.00 79.12 229 SER A CA 1
ATOM 1807 C C . SER A 1 229 ? 22.402 10.138 -14.030 1.00 79.12 229 SER A C 1
ATOM 1809 O O . SER A 1 229 ? 23.233 9.292 -14.382 1.00 79.12 229 SER A O 1
ATOM 1811 N N . PRO A 1 230 ? 21.416 9.842 -13.161 1.00 78.50 230 PRO A N 1
ATOM 1812 C CA . PRO A 1 230 ? 21.225 8.544 -12.500 1.00 78.50 230 PRO A CA 1
ATOM 1813 C C . PRO A 1 230 ? 20.934 7.446 -13.522 1.00 78.50 230 PRO A C 1
ATOM 1815 O O . PRO A 1 230 ? 21.235 6.280 -13.286 1.00 78.50 230 PRO A O 1
ATOM 1818 N N . PHE A 1 231 ? 20.427 7.840 -14.690 1.00 81.50 231 PHE A N 1
ATOM 1819 C CA . PHE A 1 231 ? 20.227 6.985 -15.844 1.00 81.50 231 PHE A CA 1
ATOM 1820 C C . PHE A 1 231 ? 21.489 6.192 -16.186 1.00 81.50 231 PHE A C 1
ATOM 1822 O O . PHE A 1 231 ? 21.458 4.970 -16.272 1.00 81.50 231 PHE A O 1
ATOM 1829 N N . HIS A 1 232 ? 22.631 6.874 -16.286 1.00 79.81 232 HIS A N 1
ATOM 1830 C CA . HIS A 1 232 ? 23.897 6.242 -16.646 1.00 79.81 232 HIS A CA 1
ATOM 1831 C C . HIS A 1 232 ? 24.376 5.283 -15.550 1.00 79.81 232 HIS A C 1
ATOM 1833 O O . HIS A 1 232 ? 24.914 4.221 -15.850 1.00 79.81 232 HIS A O 1
ATOM 1839 N N . VAL A 1 233 ? 24.126 5.614 -14.278 1.00 80.25 233 VAL A N 1
ATOM 1840 C CA . VAL A 1 233 ? 24.452 4.749 -13.132 1.00 80.25 233 VAL A CA 1
ATOM 1841 C C . VAL A 1 233 ? 23.629 3.462 -13.160 1.00 80.25 233 VAL A C 1
ATOM 1843 O O . VAL A 1 233 ? 24.167 2.387 -12.893 1.00 80.25 233 VAL A O 1
ATOM 1846 N N . ILE A 1 234 ? 22.347 3.564 -13.514 1.00 80.81 234 ILE A N 1
ATOM 1847 C CA . ILE A 1 234 ? 21.433 2.422 -13.623 1.00 80.81 234 ILE A CA 1
ATOM 1848 C C . ILE A 1 234 ? 21.721 1.588 -14.873 1.00 80.81 234 ILE A C 1
ATOM 1850 O O . ILE A 1 234 ? 21.544 0.374 -14.815 1.00 80.81 234 ILE A O 1
ATOM 1854 N N . MET A 1 235 ? 22.187 2.201 -15.968 1.00 78.94 235 MET A N 1
ATOM 1855 C CA . MET A 1 235 ? 22.472 1.513 -17.237 1.00 78.94 235 MET A CA 1
ATOM 1856 C C . MET A 1 235 ? 23.847 0.841 -17.302 1.00 78.94 235 MET A C 1
ATOM 1858 O O . MET A 1 235 ? 23.976 -0.211 -17.924 1.00 78.94 235 MET A O 1
ATOM 1862 N N . LEU A 1 236 ? 24.858 1.364 -16.603 1.00 70.62 236 LEU A N 1
ATOM 1863 C CA . LEU A 1 236 ? 26.212 0.784 -16.524 1.00 70.62 236 LEU A CA 1
ATOM 1864 C C . LEU A 1 236 ? 26.252 -0.742 -16.242 1.00 70.62 236 LEU A C 1
ATOM 1866 O O . LEU A 1 236 ? 27.032 -1.457 -16.873 1.00 70.62 236 LEU A O 1
ATOM 1870 N N . PRO A 1 237 ? 25.436 -1.292 -15.323 1.00 64.06 237 PRO A N 1
ATOM 1871 C CA . PRO A 1 237 ? 25.364 -2.731 -15.069 1.00 64.06 237 PRO A CA 1
ATOM 1872 C C . PRO A 1 237 ? 24.757 -3.543 -16.218 1.00 64.06 237 PRO A C 1
ATOM 1874 O O . PRO A 1 237 ? 25.092 -4.722 -16.349 1.00 64.06 237 PRO A O 1
ATOM 1877 N N . PHE A 1 238 ? 23.871 -2.949 -17.024 1.00 65.25 238 PHE A N 1
ATOM 1878 C CA . PHE A 1 238 ? 23.313 -3.593 -18.218 1.00 65.25 238 PHE A CA 1
ATOM 1879 C C . PHE A 1 238 ? 24.355 -3.646 -19.343 1.00 65.25 238 PHE A C 1
ATOM 1881 O O . PHE A 1 238 ? 24.492 -4.681 -19.995 1.00 65.25 238 PHE A O 1
ATOM 1888 N N . ASP A 1 239 ? 25.155 -2.588 -19.485 1.00 55.88 239 ASP A N 1
ATOM 1889 C CA . ASP A 1 239 ? 26.224 -2.474 -20.484 1.00 55.88 239 ASP A CA 1
ATOM 1890 C C . ASP A 1 239 ? 27.361 -3.492 -20.254 1.00 55.88 239 ASP A C 1
ATOM 1892 O O . ASP A 1 239 ? 27.660 -4.339 -21.097 1.00 55.88 239 ASP A O 1
ATOM 1896 N N . ILE A 1 240 ? 27.912 -3.542 -19.036 1.00 53.72 240 ILE A N 1
ATOM 1897 C CA . ILE A 1 240 ? 29.035 -4.443 -18.704 1.00 53.72 240 ILE A CA 1
ATOM 1898 C C . ILE A 1 240 ? 28.629 -5.930 -18.788 1.00 53.72 240 ILE A C 1
ATOM 1900 O O . ILE A 1 240 ? 29.454 -6.798 -19.083 1.00 53.72 240 ILE A O 1
ATOM 1904 N N . ARG A 1 241 ? 27.354 -6.266 -18.547 1.00 50.56 241 ARG A N 1
ATOM 1905 C CA . ARG A 1 241 ? 26.880 -7.665 -18.526 1.00 50.56 241 ARG A CA 1
ATOM 1906 C C . ARG A 1 241 ? 26.411 -8.191 -19.878 1.00 50.56 241 ARG A C 1
ATOM 1908 O O . ARG A 1 241 ? 26.491 -9.408 -20.065 1.00 50.56 241 ARG A O 1
ATOM 1915 N N . SER A 1 242 ? 26.029 -7.311 -20.810 1.00 47.19 242 SER A N 1
ATOM 1916 C CA . SER A 1 242 ? 25.960 -7.633 -22.247 1.00 47.19 242 SER A CA 1
ATOM 1917 C C . SER A 1 242 ? 27.291 -8.233 -22.727 1.00 47.19 242 SER A C 1
ATOM 1919 O O . SER A 1 242 ? 27.327 -9.228 -23.452 1.00 47.19 242 SER A O 1
ATOM 1921 N N . ILE A 1 243 ? 28.404 -7.713 -22.198 1.00 47.28 243 ILE A N 1
ATOM 1922 C CA . ILE A 1 243 ? 29.759 -8.097 -22.600 1.00 47.28 243 ILE A CA 1
ATOM 1923 C C . ILE A 1 243 ? 30.244 -9.395 -21.916 1.00 47.28 243 ILE A C 1
ATOM 1925 O O . ILE A 1 243 ? 31.053 -10.118 -22.504 1.00 47.28 243 ILE A O 1
ATOM 1929 N N . GLN A 1 244 ? 29.762 -9.746 -20.710 1.00 45.34 244 GLN A N 1
ATOM 1930 C CA . GLN A 1 244 ? 30.472 -10.718 -19.853 1.00 45.34 244 GLN A CA 1
ATOM 1931 C C . GLN A 1 244 ? 29.752 -12.036 -19.492 1.00 45.34 244 GLN A C 1
ATOM 1933 O O . GLN A 1 244 ? 30.434 -12.964 -19.056 1.00 45.34 244 GLN A O 1
ATOM 1938 N N . THR A 1 245 ? 28.441 -12.218 -19.710 1.00 45.75 245 THR A N 1
ATOM 1939 C CA . THR A 1 245 ? 27.758 -13.468 -19.276 1.00 45.75 245 THR A CA 1
ATOM 1940 C C . THR A 1 245 ? 26.730 -14.025 -20.262 1.00 45.75 245 THR A C 1
ATOM 1942 O O . THR A 1 245 ? 25.541 -13.726 -20.216 1.00 45.75 245 THR A O 1
ATOM 1945 N N . ARG A 1 246 ? 27.207 -14.959 -21.093 1.00 55.72 246 ARG A N 1
ATOM 1946 C CA . ARG A 1 246 ? 26.424 -15.986 -21.795 1.00 55.72 246 ARG A CA 1
ATOM 1947 C C . ARG A 1 246 ? 26.045 -17.076 -20.778 1.00 55.72 246 ARG A C 1
ATOM 1949 O O . ARG A 1 246 ? 26.943 -17.758 -20.293 1.00 55.72 246 ARG A O 1
ATOM 1956 N N . GLY A 1 247 ? 24.765 -17.266 -20.434 1.00 45.00 247 GLY A N 1
ATOM 1957 C CA . GLY A 1 247 ? 24.380 -18.459 -19.656 1.00 45.00 247 GLY A CA 1
ATOM 1958 C C . GLY A 1 247 ? 23.027 -18.471 -18.947 1.00 45.00 247 GLY A C 1
ATOM 1959 O O . GLY A 1 247 ? 22.227 -19.358 -19.219 1.00 45.00 247 GLY A O 1
ATOM 1960 N N . THR A 1 248 ? 22.738 -17.557 -18.016 1.00 43.50 248 THR A N 1
ATOM 1961 C CA . THR A 1 248 ? 21.611 -17.771 -17.074 1.00 43.50 248 THR A CA 1
ATOM 1962 C C . THR A 1 248 ? 21.016 -16.475 -16.512 1.00 43.50 248 THR A C 1
ATOM 1964 O O . THR A 1 248 ? 21.217 -16.138 -15.354 1.00 43.50 248 THR A O 1
ATOM 1967 N N . ALA A 1 249 ? 20.200 -15.765 -17.295 1.00 46.91 249 ALA A N 1
ATOM 1968 C CA . ALA A 1 249 ? 19.618 -14.456 -16.943 1.00 46.91 249 ALA A CA 1
ATOM 1969 C C . ALA A 1 249 ? 18.730 -14.395 -15.669 1.00 46.91 249 ALA A C 1
ATOM 1971 O O . ALA A 1 249 ? 18.333 -13.311 -15.258 1.00 46.91 249 ALA A O 1
ATOM 1972 N N . LYS A 1 250 ? 18.409 -15.521 -15.014 1.00 43.97 250 LYS A N 1
ATOM 1973 C CA . LYS A 1 250 ? 17.442 -15.567 -13.897 1.00 43.97 250 LYS A CA 1
ATOM 1974 C C . LYS A 1 250 ? 17.976 -15.121 -12.526 1.00 43.97 250 LYS A C 1
ATOM 1976 O O . LYS A 1 250 ? 17.161 -14.906 -11.639 1.00 43.97 250 LYS A O 1
ATOM 1981 N N . TYR A 1 251 ? 19.291 -14.978 -12.335 1.00 45.12 251 TYR A N 1
ATOM 1982 C CA . TYR A 1 251 ? 19.881 -14.786 -10.995 1.00 45.12 251 TYR A CA 1
ATOM 1983 C C . TYR A 1 251 ? 20.526 -13.410 -10.748 1.00 45.12 251 TYR A C 1
ATOM 1985 O O . TYR A 1 251 ? 20.868 -13.084 -9.619 1.00 45.12 251 TYR A O 1
ATOM 1993 N N . TYR A 1 252 ? 20.661 -12.559 -11.766 1.00 49.41 252 TYR A N 1
ATOM 1994 C CA . TYR A 1 252 ? 21.687 -11.511 -11.715 1.00 49.41 252 TYR A CA 1
ATOM 1995 C C . TYR A 1 252 ? 21.220 -10.109 -11.307 1.00 49.41 252 TYR A C 1
ATOM 1997 O O . TYR A 1 252 ? 22.052 -9.313 -10.864 1.00 49.41 252 TYR A O 1
ATOM 2005 N N . LEU A 1 253 ? 19.929 -9.775 -11.413 1.00 47.41 253 LEU A N 1
ATOM 2006 C CA . LEU A 1 253 ? 19.442 -8.476 -10.920 1.00 47.41 253 LEU A CA 1
ATOM 2007 C C . LEU A 1 253 ? 19.532 -8.401 -9.381 1.00 47.41 253 LEU A C 1
ATOM 2009 O O . LEU A 1 253 ? 19.854 -7.355 -8.826 1.00 47.41 253 LEU A O 1
ATOM 2013 N N . VAL A 1 254 ? 19.333 -9.545 -8.715 1.00 46.09 254 VAL A N 1
ATOM 2014 C CA . VAL A 1 254 ? 19.407 -9.701 -7.254 1.00 46.09 254 VAL A CA 1
ATOM 2015 C C . VAL A 1 254 ? 20.849 -9.552 -6.751 1.00 46.09 254 VAL A C 1
ATOM 2017 O O . VAL A 1 254 ? 21.089 -8.802 -5.808 1.00 46.09 254 VAL A O 1
ATOM 2020 N N . ASP A 1 255 ? 21.826 -10.161 -7.434 1.00 41.09 255 ASP A N 1
ATOM 2021 C CA . ASP A 1 255 ? 23.246 -10.060 -7.058 1.00 41.09 255 ASP A CA 1
ATOM 2022 C C . ASP A 1 255 ? 23.807 -8.629 -7.181 1.00 41.09 255 ASP A C 1
ATOM 2024 O O . ASP A 1 255 ? 24.725 -8.255 -6.457 1.00 41.09 255 ASP A O 1
ATOM 2028 N N . PHE A 1 256 ? 23.270 -7.794 -8.081 1.00 46.03 256 PHE A N 1
ATOM 2029 C CA . PHE A 1 256 ? 23.742 -6.412 -8.243 1.00 46.03 256 PHE A CA 1
ATOM 2030 C C . PHE A 1 256 ? 23.272 -5.481 -7.118 1.00 46.03 256 PHE A C 1
ATOM 2032 O O . PHE A 1 256 ? 24.075 -4.705 -6.596 1.00 46.03 256 PHE A O 1
ATOM 2039 N N . VAL A 1 257 ? 21.998 -5.576 -6.718 1.00 47.94 257 VAL A N 1
ATOM 2040 C CA . VAL A 1 257 ? 21.466 -4.783 -5.595 1.00 47.94 257 VAL A CA 1
ATOM 2041 C C . VAL A 1 257 ? 22.205 -5.140 -4.300 1.00 47.94 257 VAL A C 1
ATOM 2043 O O . VAL A 1 257 ? 22.546 -4.249 -3.527 1.00 47.94 257 VAL A O 1
ATOM 2046 N N . CYS A 1 258 ? 22.546 -6.418 -4.107 1.00 35.94 258 CYS A N 1
ATOM 2047 C CA . CYS A 1 258 ? 23.249 -6.875 -2.910 1.00 35.94 258 CYS A CA 1
ATOM 2048 C C . CYS A 1 258 ? 24.725 -6.447 -2.823 1.00 35.94 258 CYS A C 1
ATOM 2050 O O . CYS A 1 258 ? 25.215 -6.250 -1.719 1.00 35.94 258 CYS A O 1
ATOM 2052 N N . VAL A 1 259 ? 25.450 -6.307 -3.940 1.00 39.50 259 VAL A N 1
ATOM 2053 C CA . VAL A 1 259 ? 26.916 -6.100 -3.896 1.00 39.50 259 VAL A CA 1
ATOM 2054 C C . VAL A 1 259 ? 27.330 -4.625 -3.901 1.00 39.50 259 VAL A C 1
ATOM 2056 O O . VAL A 1 259 ? 28.410 -4.307 -3.413 1.00 39.50 259 VAL A O 1
ATOM 2059 N N . ARG A 1 260 ? 26.507 -3.707 -4.433 1.00 38.44 260 ARG A N 1
ATOM 2060 C CA . ARG A 1 260 ? 26.907 -2.291 -4.589 1.00 38.44 260 ARG A CA 1
ATOM 2061 C C . ARG A 1 260 ? 26.112 -1.277 -3.764 1.00 38.44 260 ARG A C 1
ATOM 2063 O O . ARG A 1 260 ? 26.532 -0.130 -3.697 1.00 38.44 260 ARG A O 1
ATOM 2070 N N . PHE A 1 261 ? 24.992 -1.674 -3.160 1.00 38.00 261 PHE A N 1
ATOM 2071 C CA . PHE A 1 261 ? 24.169 -0.789 -2.319 1.00 38.00 261 PHE A CA 1
ATOM 2072 C C . PHE A 1 261 ? 24.152 -1.183 -0.829 1.00 38.00 261 PHE A C 1
ATOM 2074 O O . PHE A 1 261 ? 23.532 -0.486 -0.032 1.00 38.00 261 PHE A O 1
ATOM 2081 N N . LEU A 1 262 ? 24.832 -2.273 -0.449 1.00 34.25 262 LEU A N 1
ATOM 2082 C CA . LEU A 1 262 ? 24.979 -2.748 0.939 1.00 34.25 262 LEU A CA 1
ATOM 2083 C C . LEU A 1 262 ? 26.440 -2.745 1.440 1.00 34.25 262 LEU A C 1
ATOM 2085 O O . LEU A 1 262 ? 26.703 -3.283 2.513 1.00 34.25 262 LEU A O 1
ATOM 2089 N N . VAL A 1 263 ? 27.371 -2.149 0.683 1.00 31.80 263 VAL A N 1
ATOM 2090 C CA . VAL A 1 263 ? 28.781 -1.941 1.071 1.00 31.80 263 VAL A CA 1
ATOM 2091 C C . VAL A 1 263 ? 29.102 -0.458 1.022 1.00 31.80 263 VAL A C 1
ATOM 2093 O O . VAL A 1 263 ? 28.735 0.167 -0.001 1.00 31.80 263 VAL A O 1
#

Sequence (263 aa):
MDDDAIPPLPPIDSDDELDDFHDIDDFDWSQPLPGEDSFDIPGPDILEEPASVRSQYQPHMSFYATYTDSVENNLSQEEIGRRSADVVTYMKRRGLNLAVFLNAIIWGNPICTSRADVQHERTTFMSSKYLKIVLENWWRPPGGAKSGQQVIQDFAVGCTQEVLTAEMNHIAPSMRPDDNPLEHDNLTSVDFEEFGTYLSGTGGAPILWMLLMSLAWGVRQAKENSLKSPFHVIMLPFDIRSIQTRGTAKYYLVDFVCVRFLV